Protein AF-A0A2R4TFI7-F1 (afdb_monomer_lite)

Organism: NCBI:txid1535768

Secondary structure (DSSP, 8-state):
-HHHHTGGGT--HHHHHHHTTPPPPGGGS-S-GGGHHHHHHHHHHHTTS-HHHHHHHHHHHHHSPPPPP-S------SS---SSHHHHHHHHHHHTT--HHHHHHHHHHHSS----HHHHHHHHTTSS---HHHHHHHHHHHT--HHHHHHHHT---SSPPPPPPHHHHHHHHHHHHHTT--HHHHHHHHHHHHHHHHHTT------PPP-

Sequence (211 aa):
MLRRLAPALGFHAVDLFILARLPVPDDMAPLDATAAMWVKSTVTDAVRLPAAGRRELLQLIRSLPQEMRRSSFAPKPLMPLAGGPGAWVIRMLQYRNLNWTGMAMTLAVVTPTYLSAATYG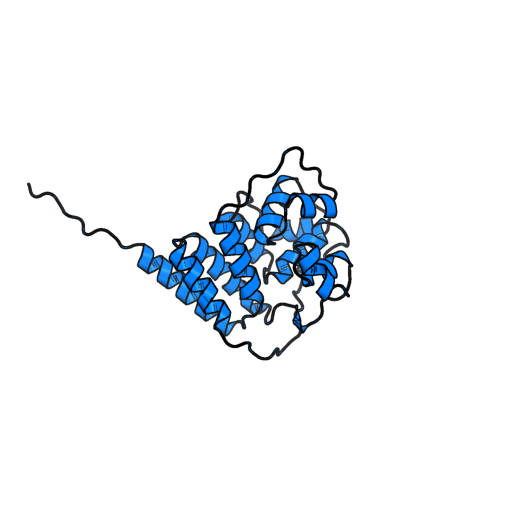VIGSDRKELTPRLVTDFAALLAIDARDLAALTGVILREPPPPPPPAAVDAAALLWEGRRLSAAQARHVSELARSMRGDSRDPHPMELPGF

pLDDT: mean 91.09, std 12.03, range [38.28, 98.31]

Radius of gyration: 18.2 Å; chains: 1; bounding box: 41×48×64 Å

Structure (mmCIF, N/CA/C/O backbone):
data_AF-A0A2R4TFI7-F1
#
_entry.id   AF-A0A2R4TFI7-F1
#
loop_
_atom_site.group_PDB
_atom_site.id
_atom_site.type_symbol
_atom_site.label_atom_id
_atom_site.label_alt_id
_atom_site.label_comp_id
_atom_site.label_asym_id
_atom_site.label_entity_id
_atom_site.label_seq_id
_atom_site.pdbx_PDB_ins_code
_atom_site.Cartn_x
_atom_site.Cartn_y
_atom_site.Cartn_z
_atom_site.occupancy
_atom_site.B_iso_or_equiv
_atom_site.auth_seq_id
_atom_site.auth_comp_id
_atom_site.auth_asym_id
_atom_site.auth_atom_id
_atom_site.pdbx_PDB_model_num
ATOM 1 N N . MET A 1 1 ? -6.766 -20.758 9.822 1.00 84.94 1 MET A N 1
ATOM 2 C CA . MET A 1 1 ? -8.118 -20.235 9.526 1.00 84.94 1 MET A CA 1
ATOM 3 C C . MET A 1 1 ? -8.068 -18.930 8.730 1.00 84.94 1 MET A C 1
ATOM 5 O O . MET A 1 1 ? -8.460 -18.971 7.575 1.00 84.94 1 MET A O 1
ATOM 9 N N . LEU A 1 2 ? -7.495 -17.830 9.253 1.00 90.19 2 LEU A N 1
ATOM 10 C CA . LEU A 1 2 ? -7.458 -16.521 8.560 1.00 90.19 2 LEU A CA 1
ATOM 11 C C . LEU A 1 2 ? -6.916 -16.561 7.119 1.00 90.19 2 LEU A C 1
ATOM 13 O O . LEU A 1 2 ? -7.510 -15.967 6.228 1.00 90.19 2 LEU A O 1
ATOM 17 N N . ARG A 1 3 ? -5.859 -17.346 6.857 1.00 92.25 3 ARG A N 1
ATOM 18 C CA . ARG A 1 3 ? -5.310 -17.532 5.496 1.00 92.25 3 ARG A CA 1
ATOM 19 C C . ARG A 1 3 ? -6.352 -17.994 4.471 1.00 92.25 3 ARG A C 1
ATOM 21 O O . ARG A 1 3 ? -6.296 -17.581 3.323 1.00 92.25 3 ARG A O 1
ATOM 28 N N . ARG A 1 4 ? -7.266 -18.876 4.889 1.00 91.38 4 ARG A N 1
ATOM 29 C CA . ARG A 1 4 ? -8.296 -19.466 4.023 1.00 91.38 4 ARG A CA 1
ATOM 30 C C . ARG A 1 4 ? -9.508 -18.547 3.857 1.00 91.38 4 ARG A C 1
ATOM 32 O O . ARG A 1 4 ? -10.200 -18.660 2.859 1.00 91.38 4 ARG A O 1
ATOM 39 N N . LEU A 1 5 ? -9.747 -17.654 4.820 1.00 91.88 5 LEU A N 1
ATOM 40 C CA . LEU A 1 5 ? -10.860 -16.701 4.787 1.00 91.88 5 LEU A CA 1
ATOM 41 C C . LEU A 1 5 ? -10.570 -15.486 3.904 1.00 91.88 5 LEU A C 1
ATOM 43 O O . LEU A 1 5 ? -11.489 -14.948 3.304 1.00 91.88 5 LEU A O 1
ATOM 47 N N . ALA A 1 6 ? -9.306 -15.071 3.804 1.00 91.44 6 ALA A N 1
ATOM 48 C CA . ALA A 1 6 ? -8.933 -13.834 3.119 1.00 91.44 6 ALA A CA 1
ATOM 49 C C . ALA A 1 6 ? -9.466 -13.715 1.678 1.00 91.44 6 ALA A C 1
ATOM 51 O O . ALA A 1 6 ? -10.107 -12.704 1.390 1.00 91.44 6 ALA A O 1
ATOM 52 N N . PRO A 1 7 ? -9.335 -14.739 0.805 1.00 88.69 7 PRO A N 1
ATOM 53 C CA . PRO A 1 7 ? -9.858 -14.653 -0.558 1.00 88.69 7 PRO A CA 1
ATOM 54 C C . PRO A 1 7 ? -11.384 -14.520 -0.614 1.00 88.69 7 PRO A C 1
ATOM 56 O O . PRO A 1 7 ? -11.896 -13.788 -1.450 1.00 88.69 7 PRO A O 1
ATOM 59 N N . ALA A 1 8 ? -12.107 -15.188 0.293 1.00 90.25 8 ALA A N 1
ATOM 60 C CA . ALA A 1 8 ? -13.569 -15.123 0.355 1.00 90.25 8 ALA A CA 1
ATOM 61 C C . ALA A 1 8 ? -14.085 -13.744 0.795 1.00 90.25 8 ALA A C 1
ATOM 63 O O . ALA A 1 8 ? -15.228 -13.403 0.517 1.00 90.25 8 ALA A O 1
ATOM 64 N N . LEU A 1 9 ? -13.241 -12.966 1.477 1.00 87.69 9 LEU A N 1
ATOM 65 C CA . LEU A 1 9 ? -13.553 -11.619 1.945 1.00 87.69 9 LEU A CA 1
ATOM 66 C C . LEU A 1 9 ? -12.946 -10.525 1.054 1.00 87.69 9 LEU A C 1
ATOM 68 O O . LEU A 1 9 ? -13.122 -9.354 1.352 1.00 87.69 9 LEU A O 1
ATOM 72 N N . GLY A 1 10 ? -12.201 -10.877 -0.001 1.00 88.69 10 GLY A N 1
ATOM 73 C CA . GLY A 1 10 ? -11.528 -9.891 -0.854 1.00 88.69 10 GLY A CA 1
ATOM 74 C C . GLY A 1 10 ? -10.321 -9.201 -0.204 1.00 88.69 10 GLY A C 1
ATOM 75 O O . GLY A 1 10 ? -9.896 -8.151 -0.673 1.00 88.69 10 GLY A O 1
ATOM 76 N N . PHE A 1 11 ? -9.739 -9.781 0.852 1.00 93.12 11 PHE A N 1
ATOM 77 C CA . PHE A 1 11 ? -8.562 -9.233 1.537 1.00 93.12 11 PHE A CA 1
ATOM 78 C C . PHE A 1 11 ? -7.304 -10.045 1.246 1.00 93.12 11 PHE A C 1
ATOM 80 O O . PHE A 1 11 ? -7.340 -11.264 1.044 1.00 93.12 11 PHE A O 1
ATOM 87 N N . HIS A 1 12 ? -6.145 -9.399 1.363 1.00 95.06 12 HIS A N 1
ATOM 88 C CA . HIS A 1 12 ? -4.915 -10.147 1.560 1.00 95.06 12 HIS A CA 1
ATOM 89 C C . HIS A 1 12 ? -4.887 -10.725 2.979 1.00 95.06 12 HIS A C 1
ATOM 91 O O . HIS A 1 12 ? -5.271 -10.071 3.947 1.00 95.06 12 HIS A O 1
ATOM 97 N N . ALA A 1 13 ? -4.380 -11.952 3.136 1.00 95.75 13 ALA A N 1
ATOM 98 C CA . ALA A 1 13 ? -4.364 -12.623 4.440 1.00 95.75 13 ALA A CA 1
ATOM 99 C C . ALA A 1 13 ? -3.677 -11.793 5.533 1.00 95.75 13 ALA A C 1
ATOM 101 O O . ALA A 1 13 ? -4.143 -11.789 6.669 1.00 95.75 13 ALA A O 1
ATOM 102 N N . VAL A 1 14 ? -2.619 -11.056 5.179 1.00 95.62 14 VAL A N 1
ATOM 103 C CA . VAL A 1 14 ? -1.910 -10.151 6.092 1.00 95.62 14 VAL A CA 1
ATOM 104 C C . VAL A 1 14 ? -2.819 -9.086 6.707 1.00 95.62 14 VAL A C 1
ATOM 106 O O . VAL A 1 14 ? -2.695 -8.803 7.897 1.00 95.62 14 VAL A O 1
ATOM 109 N N . ASP A 1 15 ? -3.771 -8.554 5.940 1.00 96.00 15 ASP A N 1
ATOM 110 C CA . ASP A 1 15 ? -4.674 -7.503 6.404 1.00 96.00 15 ASP A CA 1
ATOM 111 C C . ASP A 1 15 ? -5.619 -8.058 7.481 1.00 96.00 15 ASP A C 1
ATOM 113 O O . ASP A 1 15 ? -5.839 -7.412 8.503 1.00 96.00 15 ASP A O 1
ATOM 117 N N . LEU A 1 16 ? -6.072 -9.311 7.338 1.00 95.69 16 LEU A N 1
ATOM 118 C CA . LEU A 1 16 ? -6.883 -9.977 8.362 1.00 95.69 16 LEU A CA 1
ATOM 119 C C . LEU A 1 16 ? -6.118 -10.233 9.665 1.00 95.69 16 LEU A C 1
ATOM 121 O O . LEU A 1 16 ? -6.700 -10.104 10.738 1.00 95.69 16 LEU A O 1
ATOM 125 N N . PHE A 1 17 ? -4.827 -10.583 9.603 1.00 95.62 17 PHE A N 1
ATOM 126 C CA . PHE A 1 17 ? -4.008 -10.703 10.818 1.00 95.62 17 PHE A CA 1
ATOM 127 C C . PHE A 1 17 ? -3.889 -9.354 11.536 1.00 95.62 17 PHE A C 1
ATOM 129 O O . PHE A 1 17 ? -4.016 -9.302 12.758 1.00 95.62 17 PHE A O 1
ATOM 136 N N . ILE A 1 18 ? -3.708 -8.266 10.780 1.00 94.88 18 ILE A N 1
ATOM 137 C CA . ILE A 1 18 ? -3.628 -6.906 11.328 1.00 94.88 18 ILE A CA 1
ATOM 138 C C . ILE A 1 18 ? -4.955 -6.501 11.984 1.00 94.88 18 ILE A C 1
ATOM 140 O O . ILE A 1 18 ? -4.942 -6.060 13.132 1.00 94.88 18 ILE A O 1
ATOM 144 N N . LEU A 1 19 ? -6.089 -6.700 11.303 1.00 94.12 19 LEU A N 1
ATOM 145 C CA . LEU A 1 19 ? -7.426 -6.385 11.830 1.00 94.12 19 LEU A CA 1
ATOM 146 C C . LEU A 1 19 ? -7.770 -7.217 13.068 1.00 94.12 19 LEU A C 1
ATOM 148 O O . LEU A 1 19 ? -8.297 -6.690 14.043 1.00 94.12 19 LEU A O 1
ATOM 152 N N . ALA A 1 20 ? -7.407 -8.502 13.068 1.00 93.44 20 ALA A N 1
ATOM 153 C CA . ALA A 1 20 ? -7.583 -9.391 14.214 1.00 93.44 20 ALA A CA 1
ATOM 154 C C . ALA A 1 20 ? -6.598 -9.107 15.364 1.00 93.44 20 ALA A C 1
ATOM 156 O O . ALA A 1 20 ? -6.638 -9.797 16.381 1.00 93.44 20 ALA A O 1
ATOM 157 N N . ARG A 1 21 ? -5.702 -8.118 15.212 1.00 91.88 21 ARG A N 1
ATOM 158 C CA . ARG A 1 21 ? -4.638 -7.771 16.169 1.00 91.88 21 ARG A CA 1
ATOM 159 C C . ARG A 1 21 ? -3.735 -8.957 16.519 1.00 91.88 21 ARG A C 1
ATOM 161 O O . ARG A 1 21 ? -3.210 -9.050 17.626 1.00 91.88 21 ARG A O 1
ATOM 168 N N . LEU A 1 22 ? -3.539 -9.858 15.562 1.00 93.00 22 LEU A N 1
ATOM 169 C CA . LEU A 1 22 ? -2.660 -11.009 15.700 1.00 93.00 22 LEU A CA 1
ATOM 170 C C . LEU A 1 22 ? -1.279 -10.704 15.102 1.00 93.00 22 LEU A C 1
ATOM 172 O O . LEU A 1 22 ? -1.166 -9.914 14.159 1.00 93.00 22 LEU A O 1
ATOM 176 N N . PRO A 1 23 ? -0.210 -11.349 15.602 1.00 91.50 23 PRO A N 1
ATOM 177 C CA . PRO A 1 23 ? 1.090 -11.302 14.949 1.00 91.50 23 PRO A CA 1
ATOM 178 C C . PRO A 1 23 ? 0.972 -11.790 13.503 1.00 91.50 23 PRO A C 1
ATOM 180 O O . PRO A 1 23 ? 0.406 -12.854 13.244 1.00 91.50 23 PRO A O 1
ATOM 183 N N . VAL A 1 24 ? 1.507 -11.016 12.558 1.00 93.25 24 VAL A N 1
ATOM 184 C CA . VAL A 1 24 ? 1.575 -11.451 11.162 1.00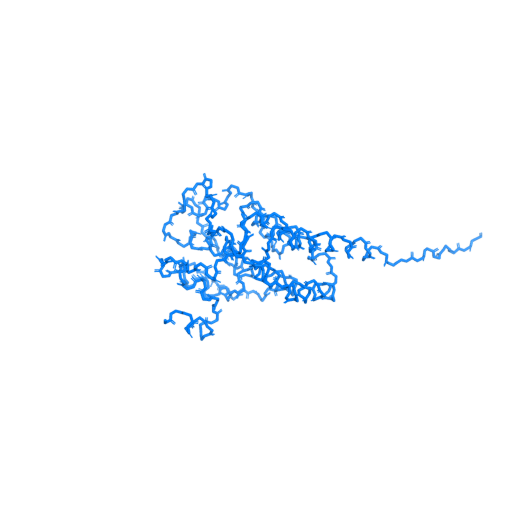 93.25 24 VAL A CA 1
ATOM 185 C C . VAL A 1 24 ? 2.664 -12.520 11.056 1.00 93.25 24 VAL A C 1
ATOM 187 O O . VAL A 1 24 ? 3.793 -12.253 11.469 1.00 93.25 24 VAL A O 1
ATOM 190 N N . PRO A 1 25 ? 2.360 -13.708 10.505 1.00 93.31 25 PRO A N 1
ATOM 191 C CA . PRO A 1 25 ? 3.360 -14.737 10.277 1.00 93.31 25 PRO A CA 1
ATOM 192 C C . PRO A 1 25 ? 4.492 -14.235 9.392 1.00 93.31 25 PRO A C 1
ATOM 194 O O . PRO A 1 25 ? 4.263 -13.519 8.413 1.00 93.31 25 PRO A O 1
ATOM 197 N N . ASP A 1 26 ? 5.708 -14.660 9.716 1.00 91.81 26 ASP A N 1
ATOM 198 C CA . ASP A 1 26 ? 6.902 -14.177 9.048 1.00 91.81 26 ASP A CA 1
ATOM 199 C C . ASP A 1 26 ? 6.809 -14.386 7.524 1.00 91.81 26 ASP A C 1
ATOM 201 O O . ASP A 1 26 ? 6.987 -13.427 6.779 1.00 91.81 26 ASP A O 1
ATOM 205 N N . ASP A 1 27 ? 6.399 -15.551 7.034 1.00 91.88 27 ASP A N 1
ATOM 206 C CA . ASP A 1 27 ? 6.249 -15.845 5.598 1.00 91.88 27 ASP A CA 1
ATOM 207 C C . ASP A 1 27 ? 5.306 -14.895 4.823 1.00 91.88 27 ASP A C 1
ATOM 209 O O . ASP A 1 27 ? 5.357 -14.834 3.595 1.00 91.88 27 ASP A O 1
ATOM 213 N N . MET A 1 28 ? 4.463 -14.120 5.513 1.00 93.56 28 MET A N 1
ATOM 214 C CA . MET A 1 28 ? 3.604 -13.093 4.907 1.00 93.56 28 MET A CA 1
ATOM 215 C C . MET A 1 28 ? 4.167 -11.678 4.985 1.00 93.56 28 MET A C 1
ATOM 217 O O . MET A 1 28 ? 3.736 -10.805 4.228 1.00 93.56 28 MET A O 1
ATOM 221 N N . ALA A 1 29 ? 5.092 -11.429 5.905 1.00 95.25 29 ALA A N 1
ATOM 222 C CA . ALA A 1 29 ? 5.689 -10.118 6.065 1.00 95.25 29 ALA A CA 1
ATOM 223 C C . ALA A 1 29 ? 6.593 -9.766 4.867 1.00 95.25 29 ALA A C 1
ATOM 225 O O . ALA A 1 29 ? 7.082 -10.677 4.188 1.00 95.25 29 ALA A O 1
ATOM 226 N N . PRO A 1 30 ? 6.829 -8.471 4.582 1.00 95.94 30 PRO A N 1
ATOM 227 C CA . PRO A 1 30 ? 7.837 -8.067 3.610 1.00 95.94 30 PRO A CA 1
ATOM 228 C C . PRO A 1 30 ? 9.186 -8.755 3.859 1.00 95.94 30 PRO A C 1
ATOM 230 O O . PRO A 1 30 ? 9.572 -8.989 5.005 1.00 95.94 30 PRO A O 1
ATOM 233 N N . LEU A 1 31 ? 9.891 -9.116 2.787 1.00 95.88 31 LEU A N 1
ATOM 234 C CA . LEU A 1 31 ? 11.159 -9.837 2.879 1.00 95.88 31 LEU A CA 1
ATOM 235 C C . LEU A 1 31 ? 12.239 -8.982 3.548 1.00 95.88 31 LEU A C 1
ATOM 237 O O . LEU A 1 31 ? 12.966 -9.478 4.405 1.00 95.88 31 LEU A O 1
ATOM 241 N N . ASP A 1 32 ? 12.331 -7.718 3.137 1.00 93.25 32 ASP A N 1
ATOM 242 C CA . ASP A 1 32 ? 13.386 -6.797 3.537 1.00 93.25 32 ASP A CA 1
ATOM 243 C C . ASP A 1 32 ? 12.815 -5.384 3.718 1.00 93.25 32 ASP A C 1
ATOM 245 O O . ASP A 1 32 ? 12.350 -4.749 2.770 1.00 93.25 32 ASP A O 1
ATOM 249 N N . ALA A 1 33 ? 12.867 -4.865 4.947 1.00 91.31 33 ALA A N 1
ATOM 250 C CA . ALA A 1 33 ? 12.381 -3.521 5.257 1.00 91.31 33 ALA A CA 1
ATOM 251 C C . ALA A 1 33 ? 13.203 -2.413 4.569 1.00 91.31 33 ALA A C 1
ATOM 253 O O . ALA A 1 33 ? 12.702 -1.307 4.361 1.00 91.31 33 ALA A O 1
ATOM 254 N N . THR A 1 34 ? 14.458 -2.687 4.199 1.00 92.00 34 THR A N 1
ATOM 255 C CA . THR A 1 34 ? 15.316 -1.719 3.500 1.00 92.00 34 THR A CA 1
ATOM 256 C C . THR A 1 34 ? 14.945 -1.581 2.021 1.00 92.00 34 THR A C 1
ATOM 258 O O . THR A 1 34 ? 15.203 -0.538 1.420 1.00 92.00 34 THR A O 1
ATOM 261 N N . ALA A 1 35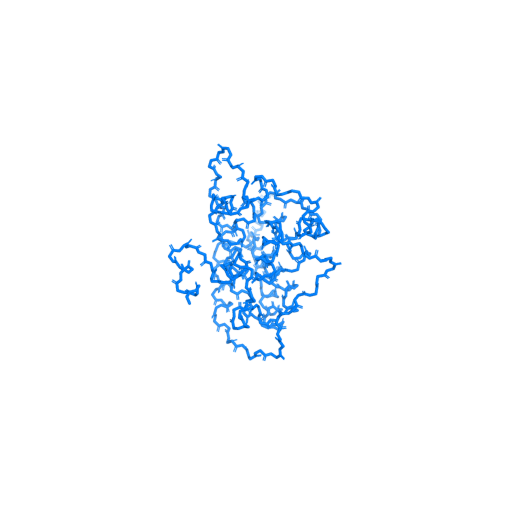 ? 14.221 -2.554 1.452 1.00 93.81 35 ALA A N 1
ATOM 262 C CA . ALA A 1 35 ? 13.669 -2.454 0.103 1.00 93.81 35 ALA A CA 1
ATOM 263 C C . ALA A 1 35 ? 12.600 -1.351 -0.029 1.00 93.81 35 ALA A C 1
ATOM 265 O O . ALA A 1 35 ? 12.365 -0.866 -1.137 1.00 93.81 35 ALA A O 1
ATOM 266 N N . ALA A 1 36 ? 12.002 -0.889 1.077 1.00 92.75 36 ALA A N 1
ATOM 267 C CA . ALA A 1 36 ? 10.923 0.102 1.076 1.00 92.75 36 ALA A CA 1
ATOM 268 C C . ALA A 1 36 ? 11.254 1.387 0.294 1.00 92.75 36 ALA A C 1
ATOM 270 O O . ALA A 1 36 ? 10.409 1.921 -0.429 1.00 92.75 36 ALA A O 1
ATOM 271 N N . MET A 1 37 ? 12.497 1.880 0.391 1.00 93.44 37 MET A N 1
ATOM 272 C CA . MET A 1 37 ? 12.916 3.093 -0.329 1.00 93.44 37 MET A CA 1
ATOM 273 C C . MET A 1 37 ? 12.905 2.910 -1.855 1.00 93.44 37 MET A C 1
ATOM 275 O O . MET A 1 37 ? 12.569 3.837 -2.601 1.00 93.44 37 MET A O 1
ATOM 279 N N . TRP A 1 38 ? 13.237 1.706 -2.320 1.00 97.00 38 TRP A N 1
ATOM 280 C CA . TRP A 1 38 ? 13.300 1.361 -3.736 1.00 97.00 38 TRP A CA 1
ATOM 281 C C . TRP A 1 38 ? 11.932 0.963 -4.279 1.00 97.00 38 TRP A C 1
ATOM 283 O O . TRP A 1 38 ? 11.584 1.367 -5.385 1.00 97.00 38 TRP A O 1
ATOM 293 N N . VAL A 1 39 ? 11.110 0.272 -3.483 1.00 95.81 39 VAL A N 1
ATOM 294 C CA . VAL A 1 39 ? 9.715 -0.041 -3.829 1.00 95.81 39 VAL A CA 1
ATOM 295 C C . VAL A 1 39 ? 8.917 1.244 -4.052 1.00 95.81 39 VAL A C 1
ATOM 297 O O . VAL A 1 39 ? 8.310 1.405 -5.109 1.00 95.81 39 VAL A O 1
ATOM 300 N N . LYS A 1 40 ? 9.000 2.225 -3.138 1.00 95.12 40 LYS A N 1
ATOM 301 C CA . LYS A 1 40 ? 8.365 3.537 -3.363 1.00 95.12 40 LYS A CA 1
ATOM 302 C C . LYS A 1 40 ? 8.885 4.208 -4.638 1.00 95.12 40 LYS A C 1
ATOM 304 O O . LYS A 1 40 ? 8.104 4.793 -5.387 1.00 95.12 40 LYS A O 1
ATOM 309 N N . SER A 1 41 ? 10.191 4.159 -4.893 1.00 96.06 41 SER A N 1
ATOM 310 C CA . SER A 1 41 ? 10.772 4.791 -6.086 1.00 96.06 41 SER A CA 1
ATOM 311 C C . SER A 1 41 ? 10.295 4.115 -7.373 1.00 96.06 41 SER A C 1
ATOM 313 O O . SER A 1 41 ? 9.877 4.814 -8.288 1.00 96.06 41 SER A O 1
ATOM 315 N N . THR A 1 42 ? 10.222 2.782 -7.384 1.00 97.06 42 THR A N 1
ATOM 316 C CA . THR A 1 42 ? 9.638 1.984 -8.472 1.00 97.06 42 THR A CA 1
ATOM 317 C C . THR A 1 42 ? 8.211 2.421 -8.769 1.00 97.06 42 THR A C 1
ATOM 319 O O . THR A 1 42 ? 7.901 2.720 -9.913 1.00 97.06 42 THR A O 1
ATOM 322 N N . VAL A 1 43 ? 7.349 2.528 -7.753 1.00 96.56 43 VAL A N 1
ATOM 323 C CA . VAL A 1 43 ? 5.951 2.948 -7.951 1.00 96.56 43 VAL A CA 1
ATOM 324 C C . VAL A 1 43 ? 5.864 4.390 -8.451 1.00 96.56 43 VAL A C 1
ATOM 326 O O . VAL A 1 43 ? 5.112 4.676 -9.377 1.00 96.56 43 VAL A O 1
ATOM 329 N N . THR A 1 44 ? 6.676 5.293 -7.894 1.00 95.19 44 THR A N 1
ATOM 330 C CA . THR A 1 44 ? 6.712 6.707 -8.310 1.00 95.19 44 THR A CA 1
ATOM 331 C C . THR A 1 44 ? 7.164 6.878 -9.764 1.00 95.19 44 THR A C 1
ATOM 333 O O . THR A 1 44 ? 6.698 7.783 -10.455 1.00 95.19 44 THR A O 1
ATOM 336 N N . ASP A 1 45 ? 8.069 6.022 -10.236 1.00 96.00 45 ASP A N 1
ATOM 337 C CA . ASP A 1 45 ? 8.498 6.008 -11.632 1.00 96.00 45 ASP A CA 1
ATOM 338 C C . ASP A 1 45 ? 7.459 5.307 -12.524 1.00 96.00 45 ASP A C 1
ATOM 340 O O . ASP A 1 45 ? 7.113 5.832 -13.582 1.00 96.00 45 ASP A O 1
ATOM 344 N N . ALA A 1 46 ? 6.873 4.199 -12.062 1.00 95.81 46 ALA A N 1
ATOM 345 C CA . ALA A 1 46 ? 5.895 3.407 -12.803 1.00 95.81 46 ALA A CA 1
ATOM 346 C C . ALA A 1 46 ? 4.605 4.171 -13.126 1.00 95.81 46 ALA A C 1
ATOM 348 O O . ALA A 1 46 ? 4.080 4.020 -14.226 1.00 95.81 46 ALA A O 1
ATOM 349 N N . VAL A 1 47 ? 4.099 5.030 -12.231 1.00 94.12 47 VAL A N 1
ATOM 350 C CA . VAL A 1 47 ? 2.887 5.833 -12.515 1.00 94.12 47 VAL A CA 1
ATOM 351 C C . VAL A 1 47 ? 3.048 6.774 -13.714 1.00 94.12 47 VAL A C 1
ATOM 353 O O . VAL A 1 47 ? 2.052 7.215 -14.278 1.00 94.12 47 VAL A O 1
ATOM 356 N N . ARG A 1 48 ? 4.290 7.065 -14.125 1.00 93.94 48 ARG A N 1
ATOM 357 C CA . ARG A 1 48 ? 4.616 7.894 -15.297 1.00 93.94 48 ARG A CA 1
ATOM 358 C C . ARG A 1 48 ? 4.791 7.079 -16.578 1.00 93.94 48 ARG A C 1
ATOM 360 O O . ARG A 1 48 ? 4.966 7.666 -17.639 1.00 93.94 48 ARG A O 1
ATOM 367 N N . LEU A 1 49 ? 4.777 5.751 -16.485 1.00 95.50 49 LEU A N 1
ATOM 368 C CA . LEU A 1 49 ? 4.885 4.861 -17.633 1.00 95.50 49 LEU A CA 1
ATOM 369 C C . LEU A 1 49 ? 3.507 4.607 -18.257 1.00 95.50 49 LEU A C 1
ATOM 371 O O . LEU A 1 49 ? 2.497 4.568 -17.540 1.00 95.50 49 LEU A O 1
ATOM 375 N N . PRO A 1 50 ? 3.452 4.315 -19.568 1.00 95.62 50 PRO A N 1
ATOM 376 C CA . PRO A 1 50 ? 2.284 3.703 -20.188 1.00 95.62 50 PRO A CA 1
ATOM 377 C C . PRO A 1 50 ? 1.898 2.376 -19.513 1.00 95.62 50 PRO A C 1
ATOM 379 O O . PRO A 1 50 ? 2.717 1.713 -18.873 1.00 95.62 50 PRO A O 1
ATOM 382 N N . ALA A 1 51 ? 0.654 1.930 -19.710 1.00 95.88 51 ALA A N 1
ATOM 383 C CA . ALA A 1 51 ? 0.155 0.681 -19.122 1.00 95.88 51 ALA A CA 1
ATOM 384 C C . ALA A 1 51 ? 0.974 -0.560 -19.527 1.00 95.88 51 ALA A C 1
ATOM 386 O O . ALA A 1 51 ? 1.076 -1.513 -18.760 1.00 95.88 51 ALA A O 1
ATOM 387 N N . ALA A 1 52 ? 1.575 -0.567 -20.723 1.00 96.31 52 ALA A N 1
ATOM 388 C CA . ALA A 1 52 ? 2.502 -1.622 -21.134 1.00 96.31 52 ALA A CA 1
ATOM 389 C C . ALA A 1 52 ? 3.741 -1.678 -20.225 1.00 96.31 52 ALA A C 1
ATOM 391 O O . ALA A 1 52 ? 4.014 -2.734 -19.661 1.00 96.31 52 ALA A O 1
ATOM 392 N N . GLY A 1 53 ? 4.398 -0.539 -19.982 1.00 96.75 53 GLY A N 1
ATOM 393 C CA . GLY A 1 53 ? 5.579 -0.473 -19.118 1.00 96.75 53 GLY A CA 1
ATOM 394 C C . GLY A 1 53 ? 5.284 -0.841 -17.659 1.00 96.75 53 GLY A C 1
ATOM 395 O O . GLY A 1 53 ? 6.068 -1.538 -17.022 1.00 96.75 53 GLY A O 1
ATOM 396 N N . ARG A 1 54 ? 4.113 -0.462 -17.125 1.00 97.50 54 ARG A N 1
ATOM 397 C CA . ARG A 1 54 ? 3.699 -0.891 -15.773 1.00 97.50 54 ARG A CA 1
ATOM 398 C C . ARG A 1 54 ? 3.484 -2.404 -15.675 1.00 97.50 54 ARG A C 1
ATOM 400 O O . ARG A 1 54 ? 3.882 -3.011 -14.682 1.00 97.50 54 ARG A O 1
ATOM 407 N N . ARG A 1 55 ? 2.888 -3.018 -16.705 1.00 97.62 55 ARG A N 1
ATOM 408 C CA . ARG A 1 55 ? 2.700 -4.478 -16.778 1.00 97.62 55 ARG A CA 1
ATOM 409 C C . ARG A 1 55 ? 4.027 -5.218 -16.890 1.00 97.62 55 ARG A C 1
ATOM 411 O O . ARG A 1 55 ? 4.199 -6.222 -16.208 1.00 97.62 55 ARG A O 1
ATOM 418 N N . GLU A 1 56 ? 4.950 -4.712 -17.700 1.00 97.75 56 GLU A N 1
ATOM 419 C CA . GLU A 1 56 ? 6.295 -5.273 -17.849 1.00 97.75 56 GLU A CA 1
ATOM 420 C C . GLU A 1 56 ? 7.063 -5.244 -16.519 1.00 97.75 56 GLU A C 1
ATOM 422 O O . GLU A 1 56 ? 7.573 -6.276 -16.083 1.00 97.75 56 GLU A O 1
ATOM 427 N N . LEU A 1 57 ? 7.041 -4.117 -15.796 1.00 97.62 57 LEU A N 1
ATOM 428 C CA . LEU A 1 57 ? 7.628 -4.036 -14.452 1.00 97.62 57 LEU A CA 1
ATOM 429 C C . LEU A 1 57 ? 7.006 -5.043 -13.479 1.00 97.62 57 LEU A C 1
ATOM 431 O O . LEU A 1 57 ? 7.723 -5.709 -12.733 1.00 97.62 57 LEU A O 1
ATOM 435 N N . LEU A 1 58 ? 5.677 -5.180 -13.480 1.00 98.31 58 LEU A N 1
ATOM 436 C CA . LEU A 1 58 ? 4.994 -6.140 -12.613 1.00 98.31 58 LEU A CA 1
ATOM 437 C C . LEU A 1 58 ? 5.376 -7.590 -12.953 1.00 98.31 58 LEU A C 1
ATOM 439 O O . LEU A 1 58 ? 5.570 -8.405 -12.049 1.00 98.31 58 LEU A O 1
ATOM 443 N N . GLN A 1 59 ? 5.495 -7.919 -14.242 1.00 98.31 59 GLN A N 1
ATOM 444 C CA . GLN A 1 59 ? 5.945 -9.234 -14.703 1.00 98.31 59 GLN A CA 1
ATOM 445 C C . GLN A 1 59 ? 7.385 -9.517 -14.273 1.00 98.31 59 GLN A C 1
ATOM 447 O O . GLN A 1 59 ? 7.650 -10.598 -13.747 1.00 98.31 59 GLN A O 1
ATOM 452 N N . LEU A 1 60 ? 8.284 -8.537 -14.402 1.00 98.06 60 LEU A N 1
ATOM 453 C CA . LEU A 1 60 ? 9.660 -8.658 -13.932 1.00 98.06 60 LEU A CA 1
ATOM 454 C C . LEU A 1 60 ? 9.706 -8.968 -12.435 1.00 98.06 60 LEU A C 1
ATOM 456 O O . LEU A 1 60 ? 10.310 -9.966 -12.046 1.00 98.06 60 LEU A O 1
ATOM 460 N N . ILE A 1 61 ? 9.025 -8.170 -11.603 1.00 98.12 61 ILE A N 1
ATOM 461 C CA . ILE A 1 61 ? 8.983 -8.381 -10.145 1.00 98.12 61 ILE A CA 1
ATOM 462 C C . ILE A 1 61 ? 8.520 -9.807 -9.823 1.00 98.12 61 ILE A C 1
ATOM 464 O O . ILE A 1 61 ? 9.106 -10.466 -8.967 1.00 98.12 61 ILE A O 1
ATOM 468 N N . ARG A 1 62 ? 7.500 -10.306 -10.531 1.00 98.25 62 ARG A N 1
ATOM 469 C CA . ARG A 1 62 ? 6.968 -11.664 -10.346 1.00 98.25 62 ARG A CA 1
ATOM 470 C C . ARG A 1 62 ? 7.916 -12.771 -10.804 1.00 98.25 62 ARG A C 1
ATOM 472 O O . ARG A 1 62 ? 7.836 -13.868 -10.258 1.00 98.25 62 ARG A O 1
ATOM 479 N N . SER A 1 63 ? 8.776 -12.508 -11.786 1.00 98.12 63 SER A N 1
ATOM 480 C CA . SER A 1 63 ? 9.755 -13.483 -12.290 1.00 98.12 63 SER A CA 1
ATOM 481 C C . SER A 1 63 ? 11.022 -13.590 -11.442 1.00 98.12 63 SER A C 1
ATOM 483 O O . SER A 1 63 ? 11.751 -14.574 -11.564 1.00 98.12 63 SER A O 1
ATOM 485 N N . LEU A 1 64 ? 11.304 -12.597 -10.592 1.00 97.94 64 LEU A N 1
ATOM 486 C CA . LEU A 1 64 ? 12.502 -12.612 -9.761 1.00 97.94 64 LEU A CA 1
ATOM 487 C C . LEU A 1 64 ? 12.432 -13.760 -8.738 1.00 97.94 64 LEU A C 1
ATOM 489 O O . LEU A 1 64 ? 11.385 -13.984 -8.119 1.00 97.94 64 LEU A O 1
ATOM 493 N N . PRO A 1 65 ? 13.541 -14.492 -8.523 1.00 97.19 65 PRO A N 1
ATOM 494 C CA . PRO A 1 65 ? 13.564 -15.586 -7.566 1.00 97.19 65 PRO A CA 1
ATOM 495 C C . PRO A 1 65 ? 13.359 -15.060 -6.144 1.00 97.19 65 PRO A C 1
ATOM 497 O O . PRO A 1 65 ? 13.885 -14.013 -5.764 1.00 97.19 65 PRO A O 1
ATOM 500 N N . GLN A 1 66 ? 12.615 -15.810 -5.332 1.00 95.94 66 GLN A N 1
ATOM 501 C CA . GLN A 1 66 ? 12.431 -15.467 -3.926 1.00 95.94 66 GLN A CA 1
ATOM 502 C C . GLN A 1 66 ? 13.736 -15.709 -3.158 1.00 95.94 66 GLN A C 1
ATOM 504 O O . GLN A 1 66 ? 14.178 -16.849 -3.029 1.00 95.94 66 GLN A O 1
ATOM 509 N N . GLU A 1 67 ? 14.336 -14.650 -2.616 1.00 96.00 67 GLU A N 1
ATOM 510 C CA . GLU A 1 67 ? 15.502 -14.782 -1.743 1.00 96.00 67 GLU A CA 1
ATOM 511 C C . GLU A 1 67 ? 15.117 -15.302 -0.349 1.00 96.00 67 GLU A C 1
ATOM 513 O O . GLU A 1 67 ? 14.012 -15.067 0.156 1.00 96.00 67 GLU A O 1
ATOM 518 N N . MET A 1 68 ? 16.063 -15.995 0.293 1.00 93.69 68 MET A N 1
ATOM 519 C CA . MET A 1 68 ? 15.919 -16.457 1.669 1.00 93.69 68 MET A CA 1
ATOM 520 C C . MET A 1 68 ? 15.894 -15.268 2.631 1.00 93.69 68 MET A C 1
ATOM 522 O O . MET A 1 68 ? 16.750 -14.381 2.587 1.00 93.69 68 MET A O 1
ATOM 526 N N . ARG A 1 69 ? 14.937 -15.290 3.559 1.00 93.31 69 ARG A N 1
ATOM 527 C CA . ARG A 1 69 ? 14.861 -14.297 4.625 1.00 93.31 69 ARG A CA 1
ATOM 528 C C . ARG A 1 69 ? 16.072 -14.383 5.550 1.00 93.31 69 ARG A C 1
ATOM 530 O O . ARG A 1 69 ? 16.377 -15.447 6.080 1.00 93.31 69 ARG A O 1
ATOM 537 N N . ARG A 1 70 ? 16.694 -13.229 5.802 1.00 89.50 70 ARG A N 1
ATOM 538 C CA . ARG A 1 70 ? 17.825 -13.080 6.735 1.00 89.50 70 ARG A CA 1
ATOM 539 C C . ARG A 1 70 ? 17.430 -12.473 8.082 1.00 89.50 70 ARG A C 1
ATOM 541 O O . ARG A 1 70 ? 18.144 -12.656 9.059 1.00 89.50 70 ARG A O 1
ATOM 548 N N . SER A 1 71 ? 16.313 -11.751 8.138 1.00 87.19 71 SER A N 1
ATOM 549 C CA . SER A 1 71 ? 15.814 -11.098 9.349 1.00 87.19 71 SER A CA 1
ATOM 550 C C . SER A 1 71 ? 14.293 -10.974 9.322 1.00 87.19 71 SER A C 1
ATOM 552 O O . SER A 1 71 ? 13.684 -10.889 8.255 1.00 87.19 71 SER A O 1
ATOM 554 N N . SER A 1 72 ? 13.667 -10.970 10.498 1.00 88.75 72 SER A N 1
ATOM 555 C CA . SER A 1 72 ? 12.228 -10.730 10.612 1.00 88.75 72 SER A CA 1
ATOM 556 C C . SER A 1 72 ? 11.883 -9.284 10.256 1.00 88.75 72 SER A C 1
ATOM 558 O O . SER A 1 72 ? 12.637 -8.345 10.530 1.00 88.75 72 SER A O 1
ATOM 560 N N . PHE A 1 73 ? 10.707 -9.097 9.664 1.00 90.50 73 PHE A N 1
ATOM 561 C CA . PHE A 1 73 ? 10.210 -7.774 9.318 1.00 90.50 73 PHE A CA 1
ATOM 562 C C . PHE A 1 73 ? 9.761 -7.024 10.574 1.00 90.50 73 PHE A C 1
ATOM 564 O O . PHE A 1 73 ? 8.693 -7.277 11.131 1.00 90.50 73 PHE A O 1
ATOM 571 N N . ALA A 1 74 ? 10.575 -6.066 11.000 1.00 83.94 74 ALA A N 1
ATOM 572 C CA . ALA A 1 74 ? 10.295 -5.206 12.140 1.00 83.94 74 ALA A CA 1
ATOM 573 C C . ALA A 1 74 ? 10.447 -3.736 11.719 1.00 83.94 74 ALA A C 1
ATOM 575 O O . ALA A 1 74 ? 11.513 -3.145 11.925 1.00 83.94 74 ALA A O 1
ATOM 576 N N . PRO A 1 75 ? 9.424 -3.125 11.087 1.00 74.12 75 PRO A N 1
ATOM 577 C CA . PRO A 1 75 ? 9.486 -1.715 10.735 1.00 74.12 75 PRO A CA 1
ATOM 578 C C . PRO A 1 75 ? 9.618 -0.914 12.030 1.00 74.12 75 PRO A C 1
ATOM 580 O O . PRO A 1 75 ? 8.728 -0.964 12.874 1.00 74.12 75 PRO A O 1
ATOM 583 N N . LYS A 1 76 ? 10.738 -0.204 12.210 1.00 69.38 76 LYS A N 1
ATOM 584 C CA . LYS A 1 76 ? 10.963 0.643 13.389 1.00 69.38 76 LYS A CA 1
ATOM 585 C C . LYS A 1 76 ? 10.050 1.867 13.292 1.00 69.38 76 LYS A C 1
ATOM 587 O O . LYS A 1 76 ? 10.271 2.702 12.411 1.00 69.38 76 LYS A O 1
ATOM 592 N N . PRO A 1 77 ? 9.020 1.993 14.142 1.00 67.56 77 PRO A N 1
ATOM 593 C CA . PRO A 1 77 ? 8.138 3.139 14.067 1.00 67.56 77 PRO A CA 1
ATOM 594 C C . PRO A 1 77 ? 8.819 4.343 14.734 1.00 67.56 77 PRO A C 1
ATOM 596 O O . PRO A 1 77 ? 9.377 4.220 15.821 1.00 67.56 77 PRO A O 1
ATOM 599 N N . LEU A 1 78 ? 8.766 5.516 14.097 1.00 70.50 78 LEU A N 1
ATOM 600 C CA . LEU A 1 78 ? 9.258 6.766 14.702 1.00 70.50 78 LEU A CA 1
ATOM 601 C C . LEU A 1 78 ? 8.327 7.269 15.821 1.00 70.50 78 LEU A C 1
ATOM 603 O O . LEU A 1 78 ? 8.724 8.090 16.639 1.00 70.50 78 LEU A O 1
ATOM 607 N N . MET A 1 79 ? 7.088 6.773 15.855 1.00 77.31 79 MET A N 1
ATOM 608 C CA . MET A 1 79 ? 6.107 7.011 16.911 1.00 77.31 79 MET A CA 1
ATOM 609 C C . MET A 1 79 ? 5.274 5.741 17.116 1.00 77.31 79 MET A C 1
ATOM 611 O O . MET A 1 79 ? 4.927 5.110 16.114 1.00 77.31 79 MET A O 1
ATOM 615 N N . PRO A 1 80 ? 4.921 5.367 18.359 1.00 81.62 80 PRO A N 1
ATOM 616 C CA . PRO A 1 80 ? 4.082 4.202 18.614 1.00 81.62 80 PRO A CA 1
ATOM 617 C C . PRO A 1 80 ? 2.761 4.265 17.843 1.00 81.62 80 PRO A C 1
ATOM 619 O O . PRO A 1 80 ? 2.096 5.303 17.823 1.00 81.62 80 PRO A O 1
ATOM 622 N N . LEU A 1 81 ? 2.389 3.145 17.223 1.00 82.19 81 LEU A N 1
ATOM 623 C CA . LEU A 1 81 ? 1.056 2.976 16.656 1.00 82.19 81 LEU A CA 1
ATOM 624 C C . LEU A 1 81 ? 0.076 2.638 17.780 1.00 82.19 81 LEU A C 1
ATOM 626 O O . LEU A 1 81 ? 0.401 1.858 18.677 1.00 82.19 81 LEU A O 1
ATOM 630 N N . ALA A 1 82 ? -1.113 3.224 17.715 1.00 86.12 82 ALA A N 1
ATOM 631 C CA . ALA A 1 82 ? -2.208 2.930 18.622 1.00 86.12 82 ALA A CA 1
ATOM 632 C C . ALA A 1 82 ? -2.887 1.590 18.262 1.00 86.12 82 ALA A C 1
ATOM 634 O O . ALA A 1 82 ? -2.390 0.805 17.452 1.00 86.12 82 ALA A O 1
ATOM 635 N N . GLY A 1 83 ? -4.019 1.292 18.902 1.00 86.69 83 GLY A N 1
ATOM 636 C CA . GLY A 1 83 ? -4.812 0.089 18.630 1.00 86.69 83 GLY A CA 1
ATOM 637 C C . GLY A 1 83 ? -5.999 0.313 17.690 1.00 86.69 83 GLY A C 1
ATOM 638 O O . GLY A 1 83 ? -6.712 -0.657 17.414 1.00 86.69 83 GLY A O 1
ATOM 639 N N . GLY A 1 84 ? -6.256 1.552 17.263 1.00 92.12 84 GLY A N 1
ATOM 640 C CA . GLY A 1 84 ? -7.457 1.942 16.531 1.00 92.12 84 GLY A CA 1
ATOM 641 C C . GLY A 1 84 ? -7.366 1.845 15.003 1.00 92.12 84 GLY A C 1
ATOM 642 O O . GLY A 1 84 ? -6.368 1.372 14.450 1.00 92.12 84 GLY A O 1
ATOM 643 N N . PRO A 1 85 ? -8.425 2.302 14.308 1.00 94.50 85 PRO A N 1
ATOM 644 C CA . PRO A 1 85 ? -8.539 2.244 12.852 1.00 94.50 85 PRO A CA 1
ATOM 645 C C . PRO A 1 85 ? -7.364 2.871 12.098 1.00 94.50 85 PRO A C 1
ATOM 647 O O . PRO A 1 85 ? -6.870 2.287 11.131 1.00 94.50 85 PRO A O 1
ATOM 650 N N . GLY A 1 86 ? -6.874 4.029 12.556 1.00 95.31 86 GLY A N 1
ATOM 651 C CA . GLY A 1 86 ? -5.724 4.699 11.951 1.00 95.31 86 GLY A CA 1
ATOM 652 C C . GLY A 1 86 ? -4.485 3.811 11.993 1.00 95.31 86 GLY A C 1
ATOM 653 O O . GLY A 1 86 ? -3.827 3.592 10.974 1.00 95.31 86 GLY A O 1
ATOM 654 N N . ALA A 1 87 ? -4.211 3.209 13.151 1.00 94.25 87 ALA A N 1
ATOM 655 C CA . ALA A 1 87 ? -3.098 2.286 13.328 1.00 94.25 87 ALA A CA 1
ATOM 656 C C . ALA A 1 87 ? -3.178 1.052 12.418 1.00 94.25 87 ALA A C 1
ATOM 658 O O . ALA A 1 87 ? -2.154 0.640 11.865 1.00 94.25 87 ALA A O 1
ATOM 659 N N . TRP A 1 88 ? -4.367 0.468 12.233 1.00 95.44 88 TRP A N 1
ATOM 660 C CA . TRP A 1 88 ? -4.549 -0.693 11.355 1.00 95.44 88 TRP A CA 1
ATOM 661 C C . TRP A 1 88 ? -4.188 -0.361 9.915 1.00 95.44 88 TRP A C 1
ATOM 663 O O . TRP A 1 88 ? -3.383 -1.071 9.313 1.00 95.44 88 TRP A O 1
ATOM 673 N N . VAL A 1 89 ? -4.712 0.748 9.389 1.00 96.50 89 VAL A N 1
ATOM 674 C CA . VAL A 1 89 ? -4.461 1.161 8.003 1.00 96.50 89 VAL A CA 1
ATOM 675 C C . VAL A 1 89 ? -2.985 1.481 7.780 1.00 96.50 89 VAL A C 1
ATOM 677 O O . VAL A 1 89 ? -2.382 1.002 6.817 1.00 96.50 89 VAL A O 1
ATOM 680 N N . ILE A 1 90 ? -2.360 2.220 8.703 1.00 96.06 90 ILE A N 1
ATOM 681 C CA . ILE A 1 90 ? -0.924 2.514 8.628 1.00 96.06 90 ILE A CA 1
ATOM 682 C C . ILE A 1 90 ? -0.100 1.225 8.666 1.00 96.06 90 ILE A C 1
ATOM 684 O O . ILE A 1 90 ? 0.851 1.083 7.895 1.00 96.06 90 ILE A O 1
ATOM 688 N N . ARG A 1 91 ? -0.477 0.251 9.499 1.00 94.69 91 ARG A N 1
ATOM 689 C CA . ARG A 1 91 ? 0.203 -1.044 9.545 1.00 94.69 91 ARG A CA 1
ATOM 690 C C . ARG A 1 91 ? 0.009 -1.827 8.247 1.00 94.69 91 ARG A C 1
ATOM 692 O O . ARG A 1 91 ? 0.988 -2.343 7.726 1.00 94.69 91 ARG A O 1
ATOM 699 N N . MET A 1 92 ? -1.186 -1.869 7.661 1.00 96.69 92 MET A N 1
ATOM 700 C CA . MET A 1 92 ? -1.400 -2.529 6.363 1.00 96.69 92 MET A CA 1
ATOM 701 C C . MET A 1 92 ? -0.519 -1.925 5.264 1.00 96.69 92 MET A C 1
ATOM 703 O O . MET A 1 92 ? 0.126 -2.666 4.521 1.00 96.69 92 MET A O 1
ATOM 707 N N . LEU A 1 93 ? -0.407 -0.591 5.214 1.00 96.12 93 LE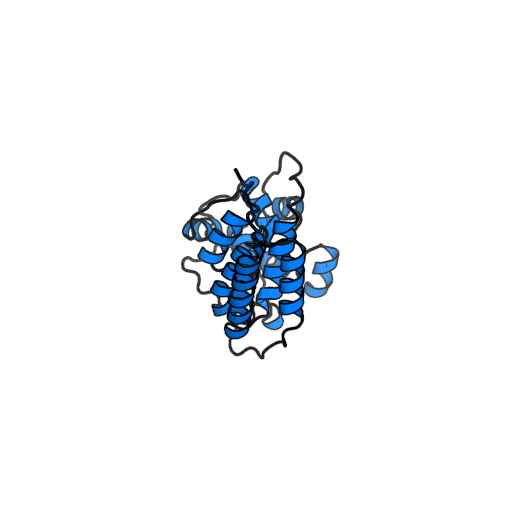U A N 1
ATOM 708 C CA . LEU A 1 93 ? 0.484 0.111 4.284 1.00 96.12 93 LEU A CA 1
ATOM 709 C C . LEU A 1 93 ? 1.964 -0.216 4.549 1.00 96.12 93 LEU A C 1
ATOM 711 O O . LEU A 1 93 ? 2.724 -0.417 3.604 1.00 96.12 93 LEU A O 1
ATOM 715 N N . GLN A 1 94 ? 2.387 -0.363 5.809 1.00 94.94 94 GLN A N 1
ATOM 716 C CA . GLN A 1 94 ? 3.737 -0.857 6.123 1.00 94.94 94 GLN A CA 1
ATOM 717 C C . GLN A 1 94 ? 3.979 -2.264 5.568 1.00 94.94 94 GLN A C 1
ATOM 719 O O . GLN A 1 94 ? 5.062 -2.542 5.056 1.00 94.94 94 GLN A O 1
ATOM 724 N N . TYR A 1 95 ? 2.969 -3.135 5.594 1.00 95.94 95 TYR A N 1
ATOM 725 C CA . TYR A 1 95 ? 3.040 -4.475 4.999 1.00 95.94 95 TYR A CA 1
ATOM 726 C C . TYR A 1 95 ? 2.924 -4.479 3.463 1.00 95.94 95 TYR A C 1
ATOM 728 O O . TYR A 1 95 ? 3.182 -5.507 2.838 1.00 95.94 95 TYR A O 1
ATOM 736 N N . ARG A 1 96 ? 2.655 -3.323 2.838 1.00 95.12 96 ARG A N 1
ATOM 737 C CA . ARG A 1 96 ? 2.933 -3.045 1.413 1.00 95.12 96 ARG A CA 1
ATOM 738 C C . ARG A 1 96 ? 4.380 -2.576 1.171 1.00 95.12 96 ARG A C 1
ATOM 740 O O . ARG A 1 96 ? 4.696 -2.022 0.125 1.00 95.12 96 ARG A O 1
ATOM 747 N N . ASN A 1 97 ? 5.255 -2.794 2.155 1.00 92.25 97 ASN A N 1
ATOM 748 C CA . ASN A 1 97 ? 6.650 -2.363 2.191 1.00 92.25 97 ASN A CA 1
ATOM 749 C C . ASN A 1 97 ? 6.836 -0.839 2.073 1.00 92.25 97 ASN A C 1
ATOM 751 O O . ASN A 1 97 ? 7.781 -0.363 1.448 1.00 92.25 97 ASN A O 1
ATOM 755 N N . LEU A 1 98 ? 5.932 -0.056 2.674 1.00 93.31 98 LEU A N 1
ATOM 756 C CA . LEU A 1 98 ? 6.032 1.403 2.718 1.00 93.31 98 LEU A CA 1
ATOM 757 C C . LEU A 1 98 ? 6.413 1.897 4.117 1.00 93.31 98 LEU A C 1
ATOM 759 O O . LEU A 1 98 ? 5.709 1.667 5.097 1.00 93.31 98 LEU A O 1
ATOM 763 N N . ASN A 1 99 ? 7.498 2.665 4.211 1.00 91.75 99 ASN A N 1
ATOM 764 C CA . ASN A 1 99 ? 7.718 3.548 5.360 1.00 91.75 99 ASN A CA 1
ATOM 765 C C . ASN A 1 99 ? 6.901 4.847 5.190 1.00 91.75 99 ASN A C 1
ATOM 767 O O . ASN A 1 99 ? 6.276 5.056 4.154 1.00 91.75 99 ASN A O 1
ATOM 771 N N . TRP A 1 100 ? 6.886 5.741 6.181 1.00 93.38 100 TRP A N 1
ATOM 772 C CA . TRP A 1 100 ? 6.054 6.955 6.116 1.00 93.38 100 TRP A CA 1
ATOM 773 C C . TRP A 1 100 ? 6.389 7.882 4.940 1.00 93.38 100 TRP A C 1
ATOM 775 O O . TRP A 1 100 ? 5.487 8.438 4.319 1.00 93.38 100 TRP A O 1
ATOM 785 N N . THR A 1 101 ? 7.671 8.019 4.589 1.00 93.50 101 THR A N 1
ATOM 786 C CA . THR A 1 101 ? 8.088 8.740 3.374 1.00 93.50 101 THR A CA 1
ATOM 787 C C . THR A 1 101 ? 7.579 8.031 2.119 1.00 93.50 101 THR A C 1
ATOM 789 O O . THR A 1 101 ? 7.103 8.672 1.184 1.00 93.50 101 THR A O 1
ATOM 792 N N . GLY A 1 102 ? 7.631 6.700 2.136 1.00 95.00 102 GLY A N 1
ATOM 793 C CA . GLY A 1 102 ? 7.058 5.800 1.150 1.00 95.00 102 GLY A CA 1
ATOM 794 C C . GLY A 1 102 ? 5.580 6.081 0.895 1.00 95.00 102 GLY A C 1
ATOM 795 O O . GLY A 1 102 ? 5.178 6.302 -0.245 1.00 95.00 102 GLY A O 1
ATOM 796 N N . MET A 1 103 ? 4.797 6.124 1.974 1.00 96.12 103 MET A N 1
ATOM 797 C CA . MET A 1 103 ? 3.367 6.437 1.958 1.00 96.12 103 MET A CA 1
ATOM 798 C C . MET A 1 103 ? 3.118 7.834 1.393 1.00 96.12 103 MET A C 1
ATOM 800 O O . MET A 1 103 ? 2.355 7.966 0.444 1.00 96.12 103 MET A O 1
ATOM 804 N N . ALA A 1 104 ? 3.813 8.852 1.914 1.00 96.81 104 ALA A N 1
ATOM 805 C CA . ALA A 1 104 ? 3.663 10.238 1.479 1.00 96.81 104 ALA A CA 1
ATOM 806 C C . ALA A 1 104 ? 3.869 10.401 -0.028 1.00 96.81 104 ALA A C 1
ATOM 808 O O . ALA A 1 104 ? 3.014 10.957 -0.711 1.00 96.81 104 ALA A O 1
ATOM 809 N N . MET A 1 105 ? 4.981 9.880 -0.551 1.00 96.94 105 MET A N 1
ATOM 810 C CA . MET A 1 105 ? 5.305 10.007 -1.969 1.00 96.94 105 MET A CA 1
ATOM 811 C C . MET A 1 105 ? 4.380 9.172 -2.851 1.00 96.94 105 MET A C 1
ATOM 813 O O . MET A 1 105 ? 3.978 9.647 -3.904 1.00 96.94 105 MET A O 1
ATOM 817 N N . THR A 1 106 ? 4.033 7.954 -2.431 1.00 96.62 106 THR A N 1
ATOM 818 C CA . THR A 1 106 ? 3.181 7.072 -3.238 1.00 96.62 106 THR A CA 1
ATOM 819 C C . THR A 1 106 ? 1.753 7.602 -3.320 1.00 96.62 106 THR A C 1
ATOM 821 O O . THR A 1 106 ? 1.202 7.679 -4.411 1.00 96.62 106 THR A O 1
ATOM 824 N N . LEU A 1 107 ? 1.170 8.043 -2.202 1.00 96.31 107 LEU A N 1
ATOM 825 C CA . LEU A 1 107 ? -0.162 8.656 -2.206 1.00 96.31 107 LEU A CA 1
ATOM 826 C C . LEU A 1 107 ? -0.185 9.936 -3.034 1.00 96.31 107 LEU A C 1
ATOM 828 O O . LEU A 1 107 ? -1.043 10.062 -3.893 1.00 96.31 107 LEU A O 1
ATOM 832 N N . ALA A 1 108 ? 0.815 10.807 -2.876 1.00 96.62 108 ALA A N 1
ATOM 833 C CA . ALA A 1 108 ? 0.892 12.063 -3.619 1.00 96.62 108 ALA A CA 1
ATOM 834 C C . ALA A 1 108 ? 0.897 11.900 -5.149 1.00 96.62 108 ALA A C 1
ATOM 836 O O . ALA A 1 108 ? 0.524 12.834 -5.854 1.00 96.62 108 ALA A O 1
ATOM 837 N N . VAL A 1 109 ? 1.365 10.758 -5.668 1.00 96.06 109 VAL A N 1
ATOM 838 C CA . VAL A 1 109 ? 1.452 10.513 -7.119 1.00 96.06 109 VAL A CA 1
ATOM 839 C C . VAL A 1 109 ? 0.384 9.560 -7.647 1.00 96.06 109 VAL A C 1
ATOM 841 O O . VAL A 1 109 ? 0.133 9.553 -8.848 1.00 96.06 109 VAL A O 1
ATOM 844 N N . VAL A 1 110 ? -0.225 8.749 -6.780 1.00 95.50 110 VAL A N 1
ATOM 845 C CA . VAL A 1 110 ? -1.243 7.757 -7.160 1.00 95.50 110 VAL A CA 1
ATOM 846 C C . VAL A 1 110 ? -2.661 8.261 -6.890 1.00 95.50 110 VAL A C 1
ATOM 848 O O . VAL A 1 110 ? -3.598 7.858 -7.580 1.00 95.50 110 VAL A O 1
ATOM 851 N N . THR A 1 111 ? -2.837 9.129 -5.896 1.00 94.94 111 THR A N 1
ATOM 852 C CA . THR A 1 111 ? -4.145 9.605 -5.447 1.00 94.94 111 THR A CA 1
ATOM 853 C C . THR A 1 111 ? -4.147 11.124 -5.266 1.00 94.94 111 THR A C 1
ATOM 855 O O . THR A 1 111 ? -3.098 11.770 -5.259 1.00 94.94 111 THR A O 1
ATOM 858 N N . PRO A 1 112 ? -5.325 11.740 -5.084 1.00 93.31 112 PRO A N 1
ATOM 859 C CA . PRO A 1 112 ? -5.409 13.150 -4.728 1.00 93.31 112 PRO A CA 1
ATOM 860 C C . PRO A 1 112 ? -4.879 13.485 -3.320 1.00 93.31 112 PRO A C 1
ATOM 862 O O . PRO A 1 112 ? -4.887 14.661 -2.948 1.00 93.31 112 PRO A O 1
ATOM 865 N N . THR A 1 113 ? -4.506 12.513 -2.480 1.00 94.75 113 THR A N 1
ATOM 866 C CA . THR A 1 113 ? -4.040 12.773 -1.109 1.00 94.75 113 THR A CA 1
ATOM 867 C C . THR A 1 113 ? -2.579 13.212 -1.089 1.00 94.75 113 THR A C 1
ATOM 869 O O . THR A 1 113 ? -1.673 12.462 -1.435 1.00 94.75 113 THR A O 1
ATOM 872 N N . TYR A 1 114 ? -2.344 14.416 -0.566 1.00 95.56 114 TYR A N 1
ATOM 873 C CA . TYR A 1 114 ? -1.012 14.974 -0.354 1.00 95.56 114 TYR A CA 1
ATOM 874 C C . TYR A 1 114 ? -0.806 15.299 1.130 1.00 95.56 114 TYR A C 1
ATOM 876 O O . TYR A 1 114 ? -1.348 16.275 1.647 1.00 95.56 114 TYR A O 1
ATOM 884 N N . LEU A 1 115 ? -0.038 14.462 1.832 1.00 96.44 115 LEU A N 1
ATOM 885 C CA . LEU A 1 115 ? 0.263 14.612 3.258 1.00 96.44 115 LEU A CA 1
ATOM 886 C C . LEU A 1 115 ? 1.762 14.481 3.518 1.00 96.44 115 LEU A C 1
ATOM 888 O O . LEU A 1 115 ? 2.457 13.713 2.854 1.00 96.44 115 LEU A O 1
ATOM 892 N N . SER A 1 116 ? 2.247 15.174 4.550 1.00 96.50 116 SER A N 1
ATOM 893 C CA . SER A 1 116 ? 3.614 14.980 5.038 1.00 96.50 116 SER A CA 1
ATOM 894 C C . SER A 1 116 ? 3.816 13.564 5.597 1.00 96.50 116 SER A C 1
ATOM 896 O O . SER A 1 116 ? 2.881 12.958 6.124 1.00 96.50 116 SER A O 1
ATOM 898 N N . ALA A 1 117 ? 5.055 13.063 5.570 1.00 94.94 117 ALA A N 1
ATOM 899 C CA . ALA A 1 117 ? 5.403 11.765 6.158 1.00 94.94 117 ALA A CA 1
ATOM 900 C C . ALA A 1 117 ? 5.001 11.666 7.647 1.00 94.94 117 ALA A C 1
ATOM 902 O O . ALA A 1 117 ? 4.446 10.660 8.080 1.00 94.94 117 ALA A O 1
ATOM 903 N N . ALA A 1 118 ? 5.205 12.734 8.426 1.00 94.25 118 ALA A N 1
ATOM 904 C CA . ALA A 1 118 ? 4.850 12.758 9.845 1.00 94.25 118 ALA A CA 1
ATOM 905 C C . ALA A 1 118 ? 3.340 12.584 10.084 1.00 94.25 118 ALA A C 1
ATOM 907 O O . ALA A 1 118 ? 2.939 11.980 11.078 1.00 94.25 118 ALA A O 1
ATOM 908 N N . THR A 1 119 ? 2.492 13.054 9.162 1.00 95.50 119 THR A N 1
ATOM 909 C CA . THR A 1 119 ? 1.033 12.930 9.285 1.00 95.50 119 THR A CA 1
ATOM 910 C C . THR A 1 119 ? 0.575 11.470 9.325 1.00 95.50 119 THR A C 1
ATOM 912 O O . THR A 1 119 ? -0.364 11.168 10.054 1.00 95.50 119 THR A O 1
ATOM 915 N N . TYR A 1 120 ? 1.255 10.554 8.629 1.00 94.88 120 TYR A N 1
ATOM 916 C CA . TYR A 1 120 ? 0.959 9.116 8.708 1.00 94.88 120 TYR A CA 1
ATOM 917 C C . TYR A 1 120 ? 1.243 8.547 10.095 1.00 94.88 120 TYR A C 1
ATOM 919 O O . TYR A 1 120 ? 0.479 7.724 10.590 1.00 94.88 120 TYR A O 1
ATOM 927 N N . GLY A 1 121 ? 2.293 9.036 10.757 1.00 92.88 121 GLY A N 1
ATOM 928 C CA . GLY A 1 121 ? 2.523 8.746 12.166 1.00 92.88 121 GLY A CA 1
ATOM 929 C C . GLY A 1 121 ? 1.354 9.214 13.027 1.00 92.88 121 GLY A C 1
ATOM 930 O O . GLY A 1 121 ? 0.825 8.429 13.804 1.00 92.88 121 GLY A O 1
ATOM 931 N N . VAL A 1 122 ? 0.927 10.471 12.871 1.00 95.12 122 VAL A N 1
ATOM 932 C CA . VAL A 1 122 ? -0.171 11.073 13.658 1.00 95.12 122 VAL A CA 1
ATOM 933 C C . VAL A 1 122 ? -1.498 10.331 13.460 1.00 95.12 122 VAL A C 1
ATOM 935 O O . VAL A 1 122 ? -2.222 10.120 14.428 1.00 95.12 122 VAL A O 1
ATOM 938 N N . ILE A 1 123 ? -1.798 9.889 12.237 1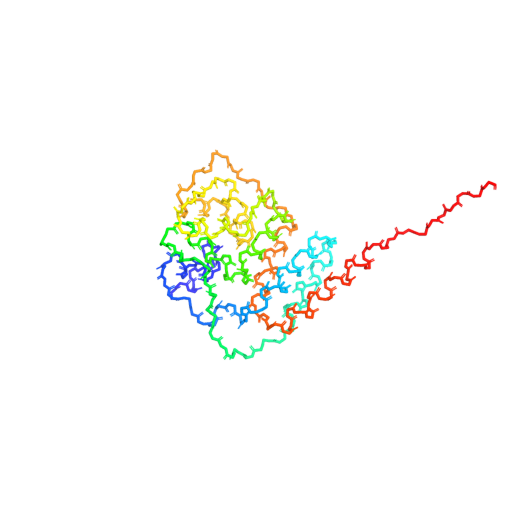.00 95.31 123 ILE A N 1
ATOM 939 C CA . ILE A 1 123 ? -2.949 9.015 11.953 1.00 95.31 123 ILE A CA 1
ATOM 940 C C . ILE A 1 123 ? -2.778 7.671 12.669 1.00 95.31 123 ILE A C 1
ATOM 942 O O . ILE A 1 123 ? -3.687 7.200 13.340 1.00 95.31 123 ILE A O 1
ATOM 946 N N . GLY A 1 124 ? -1.595 7.064 12.564 1.00 93.62 124 GLY A N 1
ATOM 947 C CA . GLY A 1 124 ? -1.298 5.774 13.180 1.00 93.62 124 GLY A CA 1
ATOM 948 C C . GLY A 1 124 ? -1.318 5.778 14.711 1.00 93.62 124 GLY A C 1
ATOM 949 O O . GLY A 1 124 ? -1.481 4.720 15.309 1.00 93.62 124 GLY A O 1
ATOM 950 N N . SER A 1 125 ? -1.160 6.937 15.353 1.00 92.50 125 SER A N 1
ATOM 951 C CA . SER A 1 125 ? -1.273 7.106 16.806 1.00 92.50 125 SER A CA 1
ATOM 952 C C . SER A 1 125 ? -2.657 7.578 17.266 1.00 92.50 125 SER A C 1
ATOM 954 O O . SER A 1 125 ? -2.792 8.000 18.413 1.00 92.50 125 SER A O 1
ATOM 956 N N . ASP A 1 126 ? -3.664 7.523 16.384 1.00 89.31 126 ASP A N 1
ATOM 957 C CA . ASP A 1 126 ? -5.043 7.980 16.611 1.00 89.31 126 ASP A CA 1
ATOM 958 C C . ASP A 1 126 ? -5.146 9.463 17.038 1.00 89.31 126 ASP A C 1
ATOM 960 O O . ASP A 1 126 ? -6.138 9.904 17.610 1.00 89.31 126 ASP A O 1
ATOM 964 N N . ARG A 1 127 ? -4.124 10.276 16.731 1.00 90.81 127 ARG A N 1
ATOM 965 C CA . ARG A 1 127 ? -4.109 11.729 16.996 1.00 90.81 127 ARG A CA 1
ATOM 966 C C . ARG A 1 127 ? -4.677 12.556 15.844 1.00 90.81 127 ARG A C 1
ATOM 968 O O . ARG A 1 127 ? -4.799 13.773 15.956 1.00 90.81 127 ARG A O 1
ATOM 975 N N . LYS A 1 128 ? -4.972 11.913 14.715 1.00 92.06 128 LYS A N 1
ATOM 976 C CA . LYS A 1 128 ? -5.665 12.499 13.570 1.00 92.06 128 LYS A CA 1
ATOM 977 C C . LYS A 1 128 ? -6.651 11.485 13.016 1.00 92.06 128 LYS A C 1
ATOM 979 O O . LYS A 1 128 ? -6.268 10.362 12.705 1.00 92.06 128 LYS A O 1
ATOM 984 N N . GLU A 1 129 ? -7.895 11.917 12.865 1.00 90.81 129 GLU A N 1
ATOM 985 C CA . GLU A 1 129 ? -8.978 11.075 12.371 1.00 90.81 129 GLU A CA 1
ATOM 986 C C . GLU A 1 129 ? -8.806 10.695 10.894 1.00 90.81 129 GLU A C 1
ATOM 988 O O . GLU A 1 129 ? -8.265 11.455 10.078 1.00 90.81 129 GLU A O 1
ATOM 993 N N . LEU A 1 130 ? -9.312 9.510 10.548 1.00 95.06 130 LEU A N 1
ATOM 994 C CA . LEU A 1 130 ? -9.471 9.071 9.168 1.00 95.06 130 LEU A CA 1
ATOM 995 C C . LEU A 1 130 ? -10.686 9.768 8.556 1.00 95.06 130 LEU A C 1
ATOM 997 O O . LEU A 1 130 ? -11.821 9.547 8.966 1.00 95.06 130 LEU A O 1
ATOM 1001 N N . THR A 1 131 ? -10.452 10.600 7.545 1.00 95.81 131 THR A N 1
ATOM 1002 C CA . THR A 1 131 ? -11.539 11.217 6.779 1.00 95.81 131 THR A CA 1
ATOM 1003 C C . THR A 1 131 ? -12.038 10.264 5.685 1.00 95.81 131 THR A C 1
ATOM 1005 O O . THR A 1 131 ? -11.273 9.402 5.241 1.00 95.81 131 THR A O 1
ATOM 1008 N N . PRO A 1 132 ? -13.267 10.447 5.160 1.00 96.62 132 PRO A N 1
ATOM 1009 C CA . PRO A 1 132 ? -13.775 9.668 4.026 1.00 96.62 132 PRO A CA 1
ATOM 1010 C C . PRO A 1 132 ? -12.818 9.627 2.827 1.00 96.62 132 PRO A C 1
ATOM 1012 O O . PRO A 1 132 ? -12.587 8.571 2.250 1.00 96.62 132 PRO A O 1
ATOM 1015 N N . ARG A 1 133 ? -12.188 10.764 2.495 1.00 95.06 133 ARG A N 1
ATOM 1016 C CA . ARG A 1 133 ? -11.196 10.843 1.411 1.00 95.06 133 ARG A CA 1
ATOM 1017 C C . ARG A 1 133 ? -9.952 10.005 1.697 1.00 95.06 133 ARG A C 1
ATOM 1019 O O . ARG A 1 133 ? -9.481 9.312 0.804 1.00 95.06 133 ARG A O 1
ATOM 1026 N N . LEU A 1 134 ? -9.436 10.050 2.929 1.00 96.81 134 LEU A N 1
ATOM 1027 C CA . LEU A 1 134 ? -8.278 9.237 3.304 1.00 96.81 134 LEU A CA 1
ATOM 1028 C C . LEU A 1 134 ? -8.598 7.747 3.228 1.00 96.81 134 LEU A C 1
ATOM 1030 O O . LEU A 1 134 ? -7.772 6.988 2.740 1.00 96.81 134 LEU A O 1
ATOM 1034 N N . VAL A 1 135 ? -9.795 7.334 3.648 1.00 97.25 135 VAL A N 1
ATOM 1035 C CA . VAL A 1 135 ? -10.233 5.939 3.511 1.00 97.25 135 VAL A CA 1
ATOM 1036 C C . VAL A 1 135 ? -10.256 5.513 2.046 1.00 97.25 135 VAL A C 1
ATOM 1038 O O . VAL A 1 135 ? -9.656 4.494 1.718 1.00 97.25 135 VAL A O 1
ATOM 1041 N N . THR A 1 136 ? -10.860 6.302 1.154 1.00 97.06 136 THR A N 1
ATOM 1042 C CA . THR A 1 136 ? -10.883 5.997 -0.286 1.00 97.06 136 THR A CA 1
ATOM 1043 C C . THR A 1 136 ? -9.475 5.885 -0.876 1.00 97.06 136 THR A C 1
ATOM 1045 O O . THR A 1 136 ? -9.162 4.916 -1.568 1.00 97.06 136 THR A O 1
ATOM 1048 N N . ASP A 1 137 ? -8.595 6.836 -0.564 1.00 97.00 137 ASP A N 1
ATOM 1049 C CA . ASP A 1 137 ? -7.242 6.873 -1.123 1.00 97.00 137 ASP A CA 1
ATOM 1050 C C . ASP A 1 137 ? -6.337 5.769 -0.541 1.00 97.00 137 ASP A C 1
ATOM 1052 O O . ASP A 1 137 ? -5.496 5.211 -1.249 1.00 97.00 137 ASP A O 1
ATOM 1056 N N . PHE A 1 138 ? -6.518 5.401 0.731 1.00 97.44 138 PHE A N 1
ATOM 1057 C CA . PHE A 1 138 ? -5.819 4.267 1.342 1.00 97.44 138 PHE A CA 1
ATOM 1058 C C . PHE A 1 138 ? -6.317 2.930 0.791 1.00 97.44 138 PHE A C 1
ATOM 1060 O O . PHE A 1 138 ? -5.498 2.059 0.498 1.00 97.44 138 PHE A O 1
ATOM 1067 N N . ALA A 1 139 ? -7.628 2.779 0.592 1.00 97.06 139 ALA A N 1
ATOM 1068 C CA . ALA A 1 139 ? -8.224 1.584 0.001 1.00 97.06 139 ALA A CA 1
ATOM 1069 C C . ALA A 1 139 ? -7.655 1.301 -1.399 1.00 97.06 139 ALA A C 1
ATOM 1071 O O . ALA A 1 139 ? -7.270 0.165 -1.686 1.00 97.06 139 ALA A O 1
ATOM 1072 N N . ALA A 1 140 ? -7.484 2.347 -2.218 1.00 96.62 140 ALA A N 1
ATOM 1073 C CA . ALA A 1 140 ? -6.895 2.237 -3.551 1.00 96.62 140 ALA A CA 1
ATOM 1074 C C . ALA A 1 140 ? -5.484 1.619 -3.537 1.00 96.62 140 ALA A C 1
ATOM 1076 O O . ALA A 1 140 ? -5.203 0.731 -4.336 1.00 96.62 140 ALA A O 1
ATOM 1077 N N . LEU A 1 141 ? -4.606 2.033 -2.613 1.00 95.75 141 LEU A N 1
ATOM 1078 C CA . LEU A 1 141 ? -3.252 1.465 -2.495 1.00 95.75 141 LEU A CA 1
ATOM 1079 C C . LEU A 1 141 ? -3.210 0.098 -1.813 1.00 95.75 141 LEU A C 1
ATOM 1081 O O . LEU A 1 141 ? -2.287 -0.684 -2.049 1.00 95.75 141 LEU A O 1
ATOM 1085 N N . LEU A 1 142 ? -4.175 -0.185 -0.941 1.00 97.00 142 LEU A N 1
ATOM 1086 C CA . LEU A 1 142 ? -4.285 -1.477 -0.275 1.00 97.00 142 LEU A CA 1
ATOM 1087 C C . LEU A 1 142 ? -4.915 -2.553 -1.166 1.00 97.00 142 LEU A C 1
ATOM 1089 O O . LEU A 1 142 ? -4.790 -3.726 -0.814 1.00 97.00 142 LEU A O 1
ATOM 1093 N N . ALA A 1 143 ? -5.517 -2.159 -2.296 1.00 95.62 143 ALA A N 1
ATOM 1094 C CA . ALA A 1 143 ? -6.347 -2.999 -3.157 1.00 95.62 143 ALA A CA 1
ATOM 1095 C C . ALA A 1 143 ? -7.530 -3.631 -2.396 1.00 95.62 143 ALA A C 1
ATOM 1097 O O . ALA A 1 143 ? -7.830 -4.810 -2.564 1.00 95.62 143 ALA A O 1
ATOM 1098 N N . ILE A 1 144 ? -8.179 -2.833 -1.543 1.00 95.62 144 ILE A N 1
ATOM 1099 C CA . ILE A 1 144 ? -9.377 -3.199 -0.772 1.00 95.62 144 ILE A CA 1
ATOM 1100 C C . ILE A 1 144 ? -10.535 -2.333 -1.277 1.00 95.62 144 ILE A C 1
ATOM 1102 O O . ILE A 1 144 ? -10.313 -1.185 -1.668 1.00 95.62 144 ILE A O 1
ATOM 1106 N N . ASP A 1 145 ? -11.766 -2.848 -1.264 1.00 94.12 145 ASP A N 1
ATOM 1107 C CA . ASP A 1 145 ? -12.936 -2.014 -1.541 1.00 94.12 145 ASP A CA 1
ATOM 1108 C C . ASP A 1 145 ? -13.047 -0.888 -0.497 1.00 94.12 145 ASP A C 1
ATOM 1110 O O . ASP A 1 145 ? -12.935 -1.097 0.714 1.00 94.12 145 ASP A O 1
ATOM 1114 N N . ALA A 1 146 ? -13.247 0.346 -0.957 1.00 95.81 146 ALA A N 1
ATOM 1115 C CA . ALA A 1 146 ? -13.283 1.500 -0.067 1.00 95.81 146 ALA A CA 1
ATOM 1116 C C . ALA A 1 146 ? -14.469 1.465 0.912 1.00 95.81 146 ALA A C 1
ATOM 1118 O O . ALA A 1 146 ? -14.342 1.990 2.018 1.00 95.81 146 ALA A O 1
ATOM 1119 N N . ARG A 1 147 ? -15.594 0.827 0.561 1.00 95.56 147 ARG A N 1
ATOM 1120 C CA . ARG A 1 147 ? -16.729 0.614 1.472 1.00 95.56 147 ARG A CA 1
ATOM 1121 C C . ARG A 1 147 ? -16.384 -0.393 2.557 1.00 95.56 147 ARG A C 1
ATOM 1123 O O . ARG A 1 147 ? -16.737 -0.162 3.710 1.00 95.56 147 ARG A O 1
ATOM 1130 N N . ASP A 1 148 ? -15.653 -1.449 2.216 1.00 95.56 148 ASP A N 1
ATOM 1131 C CA . ASP A 1 148 ? -15.192 -2.430 3.200 1.00 95.56 148 ASP A CA 1
ATOM 1132 C C . ASP A 1 148 ? -14.199 -1.789 4.171 1.00 95.56 148 ASP A C 1
ATOM 1134 O O . ASP A 1 148 ? -14.331 -1.928 5.389 1.00 95.56 148 ASP A O 1
ATOM 1138 N N . LEU A 1 149 ? -13.244 -1.004 3.659 1.00 96.31 149 LEU A N 1
ATOM 1139 C CA . LEU A 1 149 ? -12.315 -0.274 4.519 1.00 96.31 149 LEU A CA 1
ATOM 1140 C C . LEU A 1 149 ? -13.039 0.767 5.389 1.00 96.31 149 LEU A C 1
ATOM 1142 O O . LEU A 1 149 ? -12.704 0.931 6.563 1.00 96.31 149 LEU A O 1
ATOM 1146 N N . ALA A 1 150 ? -14.051 1.448 4.851 1.00 96.88 150 ALA A N 1
ATOM 1147 C CA . ALA A 1 150 ? -14.884 2.388 5.597 1.00 96.88 150 ALA A CA 1
ATOM 1148 C C . ALA A 1 150 ? -15.656 1.699 6.730 1.00 96.88 150 ALA A C 1
ATOM 1150 O O . ALA A 1 150 ? -15.607 2.157 7.872 1.00 96.88 150 ALA A O 1
ATOM 1151 N N . ALA A 1 151 ? -16.280 0.552 6.448 1.00 95.50 151 ALA A N 1
ATOM 1152 C CA . ALA A 1 151 ? -16.986 -0.251 7.441 1.00 95.50 151 ALA A CA 1
ATOM 1153 C C . ALA A 1 151 ? -16.051 -0.722 8.566 1.00 95.50 151 ALA A C 1
ATOM 1155 O O . ALA A 1 151 ? -16.386 -0.597 9.742 1.00 95.50 151 ALA A O 1
ATOM 1156 N N . LEU A 1 152 ? -14.845 -1.186 8.222 1.00 94.69 152 LEU A N 1
ATOM 1157 C CA . LEU A 1 152 ? -13.832 -1.609 9.196 1.00 94.69 152 LEU A CA 1
ATOM 1158 C C . LEU A 1 152 ? -13.307 -0.460 10.062 1.00 94.69 152 LEU A C 1
ATOM 1160 O O . LEU A 1 152 ? -12.913 -0.680 11.204 1.00 94.69 152 LEU A O 1
ATOM 1164 N N . THR A 1 153 ? -13.268 0.757 9.521 1.00 94.81 153 THR A N 1
ATOM 1165 C CA . THR A 1 153 ? -12.721 1.934 10.211 1.00 94.81 153 THR A CA 1
ATOM 1166 C C . THR A 1 153 ? -13.785 2.779 10.913 1.00 94.81 153 THR A C 1
ATOM 1168 O O . THR A 1 153 ? -13.431 3.711 11.632 1.00 94.81 153 THR A O 1
ATOM 1171 N N . GLY A 1 154 ? -15.071 2.455 10.739 1.00 95.38 154 GLY A N 1
ATOM 1172 C CA . GLY A 1 154 ? -16.197 3.227 11.273 1.00 95.38 154 GLY A CA 1
ATOM 1173 C C . GLY A 1 154 ? -16.428 4.564 10.561 1.00 95.38 154 GLY A C 1
ATOM 1174 O O . GLY A 1 154 ? -17.150 5.417 11.073 1.00 95.38 154 GLY A O 1
ATOM 1175 N N . VAL A 1 155 ? -15.815 4.773 9.393 1.00 96.69 155 VAL A N 1
ATOM 1176 C CA . VAL A 1 155 ? -15.941 6.011 8.617 1.00 96.69 155 VAL A CA 1
ATOM 1177 C C . VAL A 1 155 ? -17.156 5.919 7.701 1.00 96.69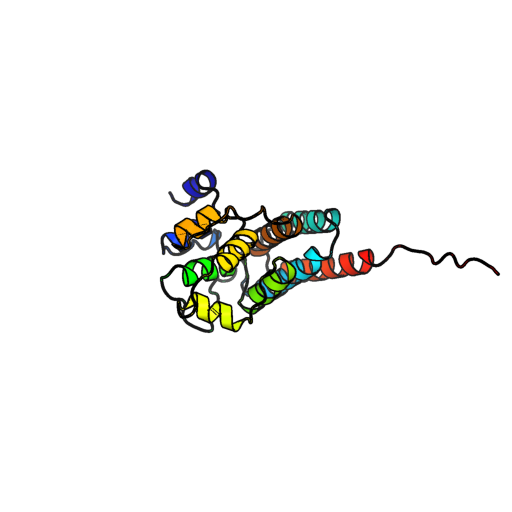 155 VAL A C 1
ATOM 1179 O O . VAL A 1 155 ? -17.342 4.940 6.988 1.00 96.69 155 VAL A O 1
ATOM 1182 N N . ILE A 1 156 ? -17.983 6.963 7.679 1.00 95.81 156 ILE A N 1
ATOM 1183 C CA . ILE A 1 156 ? -19.183 6.998 6.837 1.00 95.81 156 ILE A CA 1
ATOM 1184 C C . ILE A 1 156 ? -18.835 7.579 5.463 1.00 95.81 156 ILE A C 1
ATOM 1186 O O . ILE A 1 156 ? -18.482 8.755 5.345 1.00 95.81 156 ILE A O 1
ATOM 1190 N N . LEU A 1 157 ? -18.995 6.773 4.410 1.00 94.69 157 LEU A N 1
ATOM 1191 C CA . LEU A 1 157 ? -18.981 7.246 3.025 1.00 94.69 157 LEU A CA 1
ATOM 1192 C C . LEU A 1 157 ? -20.407 7.630 2.622 1.00 94.69 157 LEU A C 1
ATOM 1194 O O . LEU A 1 157 ? -21.277 6.771 2.514 1.00 94.69 157 LEU A O 1
ATOM 1198 N N . ARG A 1 158 ? -20.656 8.930 2.428 1.00 91.25 158 ARG A N 1
ATOM 1199 C CA . ARG A 1 158 ? -21.985 9.440 2.037 1.00 91.25 158 ARG A CA 1
ATOM 1200 C C . ARG A 1 158 ? -22.369 9.053 0.613 1.00 91.25 158 ARG A C 1
ATOM 1202 O O . ARG A 1 158 ? -23.545 8.877 0.321 1.00 91.25 158 ARG A O 1
ATOM 1209 N N . GLU A 1 159 ? -21.369 8.923 -0.246 1.00 89.81 159 GLU A N 1
ATOM 1210 C CA . GLU A 1 159 ? -21.526 8.557 -1.644 1.00 89.81 159 GLU A CA 1
ATOM 1211 C C . GLU A 1 159 ? -20.621 7.364 -1.959 1.00 89.81 159 GLU A C 1
ATOM 1213 O O . GLU A 1 159 ? -19.548 7.230 -1.356 1.00 89.81 159 GLU A O 1
ATOM 1218 N N . PRO A 1 160 ? -21.025 6.493 -2.900 1.00 87.38 160 PRO A N 1
ATOM 1219 C CA . PRO A 1 160 ? -20.136 5.493 -3.464 1.00 87.38 160 PRO A CA 1
ATOM 1220 C C . PRO A 1 160 ? -18.841 6.143 -3.969 1.00 87.38 160 PRO A C 1
ATOM 1222 O O . PRO A 1 160 ? -18.911 7.031 -4.820 1.00 87.38 160 PRO A O 1
ATOM 1225 N N . PRO A 1 161 ? -17.662 5.718 -3.488 1.00 90.62 161 PRO A N 1
ATOM 1226 C CA . PRO A 1 161 ? -16.416 6.215 -4.043 1.00 90.62 161 PRO A CA 1
ATOM 1227 C C . PRO A 1 161 ? -16.290 5.754 -5.503 1.00 90.62 161 PRO A C 1
ATOM 1229 O O . PRO A 1 161 ? -16.709 4.636 -5.828 1.00 90.62 161 PRO A O 1
ATOM 1232 N N . PRO A 1 162 ? -15.721 6.584 -6.393 1.00 90.00 162 PRO A N 1
ATOM 1233 C CA . PRO A 1 162 ? -15.424 6.147 -7.748 1.00 90.00 162 PRO A CA 1
ATOM 1234 C C . PRO A 1 162 ? -14.401 5.001 -7.717 1.00 90.00 162 PRO A C 1
ATOM 1236 O O . PRO A 1 162 ? -13.589 4.926 -6.787 1.00 90.00 162 PRO A O 1
ATOM 1239 N N . PRO A 1 163 ? -14.397 4.118 -8.730 1.00 90.94 163 PRO A N 1
ATOM 1240 C CA . PRO A 1 163 ? -13.361 3.104 -8.841 1.00 90.94 163 PRO A CA 1
ATOM 1241 C C . PRO A 1 163 ? -11.976 3.767 -8.945 1.00 90.94 163 PRO A C 1
ATOM 1243 O O . PRO A 1 163 ? -11.850 4.841 -9.546 1.00 90.94 163 PRO A O 1
ATOM 1246 N N . PRO A 1 164 ? -10.922 3.146 -8.384 1.00 93.31 164 PRO A N 1
ATOM 1247 C CA . PRO A 1 164 ? -9.574 3.684 -8.483 1.00 93.31 164 PRO A CA 1
ATOM 1248 C C . PRO A 1 164 ? -9.127 3.754 -9.953 1.00 93.31 164 PRO A C 1
ATOM 1250 O O . PRO A 1 164 ? -9.458 2.865 -10.744 1.00 93.31 164 PRO A O 1
ATOM 1253 N N . PRO A 1 165 ? -8.349 4.780 -10.345 1.00 93.44 165 PRO A N 1
ATOM 1254 C CA . PRO A 1 165 ? -7.839 4.870 -11.706 1.00 93.44 165 PRO A CA 1
ATOM 1255 C C . PRO A 1 165 ? -6.913 3.677 -12.012 1.00 93.44 165 PRO A C 1
ATOM 1257 O O . PRO A 1 165 ? -6.230 3.193 -11.106 1.00 93.44 165 PRO A O 1
ATOM 1260 N N . PRO A 1 166 ? -6.793 3.231 -13.279 1.00 95.12 166 PRO A N 1
ATOM 1261 C CA . PRO A 1 166 ? -5.976 2.063 -13.631 1.00 95.12 166 PRO A CA 1
ATOM 1262 C C . PRO A 1 166 ? -4.523 2.138 -13.139 1.00 95.12 166 PRO A C 1
ATOM 1264 O O . PRO A 1 166 ? -3.964 1.144 -12.690 1.00 95.12 166 PRO A O 1
ATOM 1267 N N . ALA A 1 167 ? -3.921 3.333 -13.147 1.00 94.75 167 ALA A N 1
ATOM 1268 C CA . ALA A 1 167 ? -2.571 3.536 -12.625 1.00 94.75 167 ALA A CA 1
ATOM 1269 C C . ALA A 1 167 ? -2.459 3.260 -11.112 1.00 94.75 167 ALA A C 1
ATOM 1271 O O . ALA A 1 167 ? -1.420 2.782 -10.664 1.00 94.75 167 ALA A O 1
ATOM 1272 N N . ALA A 1 168 ? -3.516 3.520 -10.333 1.00 96.00 168 ALA A N 1
ATOM 1273 C CA . ALA A 1 168 ? -3.553 3.204 -8.908 1.00 96.00 168 ALA A CA 1
ATOM 1274 C C . ALA A 1 168 ? -3.703 1.705 -8.652 1.00 96.00 168 ALA A C 1
ATOM 1276 O O . ALA A 1 168 ? -3.032 1.172 -7.772 1.00 96.00 168 ALA A O 1
ATOM 1277 N N . VAL A 1 169 ? -4.512 1.020 -9.465 1.00 97.19 169 VAL A N 1
ATOM 1278 C CA . VAL A 1 169 ? -4.630 -0.446 -9.432 1.00 97.19 169 VAL A CA 1
ATOM 1279 C C . VAL A 1 169 ? -3.278 -1.102 -9.724 1.00 97.19 169 VAL A C 1
ATOM 1281 O O . VAL A 1 169 ? -2.824 -1.959 -8.965 1.00 97.19 169 VAL A O 1
ATOM 1284 N N . ASP A 1 170 ? -2.588 -0.648 -10.774 1.00 97.69 170 ASP A N 1
ATOM 1285 C CA . ASP A 1 170 ? -1.253 -1.142 -11.123 1.00 97.69 170 ASP A CA 1
ATOM 1286 C C . ASP A 1 170 ? -0.225 -0.831 -10.020 1.00 97.69 170 ASP A C 1
ATOM 1288 O O . ASP A 1 170 ? 0.594 -1.682 -9.672 1.00 97.69 170 ASP A O 1
ATOM 1292 N N . ALA A 1 171 ? -0.280 0.367 -9.426 1.00 97.38 171 ALA A N 1
ATOM 1293 C CA . ALA A 1 171 ? 0.584 0.749 -8.311 1.00 97.38 171 ALA A CA 1
ATOM 1294 C C . ALA A 1 171 ? 0.369 -0.145 -7.080 1.00 97.38 171 ALA A C 1
ATOM 1296 O O . ALA A 1 171 ? 1.345 -0.598 -6.483 1.00 97.38 171 ALA A O 1
ATOM 1297 N N . ALA A 1 172 ? -0.882 -0.447 -6.722 1.00 97.81 172 ALA A N 1
ATOM 1298 C CA . ALA A 1 172 ? -1.203 -1.354 -5.624 1.00 97.81 172 ALA A CA 1
ATOM 1299 C C . ALA A 1 172 ? -0.665 -2.773 -5.880 1.00 97.81 172 ALA A C 1
ATOM 1301 O O . ALA A 1 172 ? -0.091 -3.389 -4.980 1.00 97.81 172 ALA A O 1
ATOM 1302 N N . ALA A 1 173 ? -0.758 -3.266 -7.121 1.00 97.81 173 ALA A N 1
ATOM 1303 C CA . ALA A 1 173 ? -0.176 -4.550 -7.510 1.00 97.81 173 ALA A CA 1
ATOM 1304 C C . ALA A 1 173 ? 1.362 -4.550 -7.412 1.00 97.81 173 ALA A C 1
ATOM 1306 O O . ALA A 1 173 ? 1.944 -5.493 -6.875 1.00 97.81 173 ALA A O 1
ATOM 1307 N N . LEU A 1 174 ? 2.025 -3.482 -7.870 1.00 98.00 174 LEU A N 1
ATOM 1308 C CA . LEU A 1 174 ? 3.480 -3.316 -7.752 1.00 98.00 174 LEU A CA 1
ATOM 1309 C C . LEU A 1 174 ? 3.933 -3.264 -6.288 1.00 98.00 174 LEU A C 1
ATOM 1311 O O . LEU A 1 174 ? 4.922 -3.901 -5.934 1.00 98.00 174 LEU A O 1
ATOM 1315 N N . LEU A 1 175 ? 3.204 -2.549 -5.427 1.00 97.75 175 LEU A N 1
ATOM 1316 C CA . LEU A 1 175 ? 3.458 -2.526 -3.984 1.00 97.75 175 LEU A CA 1
ATOM 1317 C C . LEU A 1 175 ? 3.306 -3.919 -3.364 1.00 97.75 175 LEU A C 1
ATOM 1319 O O . LEU A 1 175 ? 4.144 -4.348 -2.567 1.00 97.75 175 LEU A O 1
ATOM 1323 N N . TRP A 1 176 ? 2.240 -4.630 -3.737 1.00 97.81 176 TRP A N 1
ATOM 1324 C CA . TRP A 1 176 ? 1.956 -5.959 -3.213 1.00 97.81 176 TRP A CA 1
ATOM 1325 C C . TRP A 1 176 ? 3.038 -6.973 -3.580 1.00 97.81 176 TRP A C 1
ATOM 1327 O O . TRP A 1 176 ? 3.506 -7.698 -2.704 1.00 97.81 176 TRP A O 1
ATOM 1337 N N . GLU A 1 177 ? 3.462 -7.026 -4.843 1.00 97.94 177 GLU A N 1
ATOM 1338 C CA . GLU A 1 177 ? 4.525 -7.944 -5.268 1.00 97.94 177 GLU A CA 1
ATOM 1339 C C . GLU A 1 177 ? 5.902 -7.474 -4.778 1.00 97.94 177 GLU A C 1
ATOM 1341 O O . GLU A 1 177 ? 6.722 -8.283 -4.342 1.00 97.94 177 GLU A O 1
ATOM 1346 N N . GLY A 1 178 ? 6.137 -6.158 -4.744 1.00 97.06 178 GLY A N 1
ATOM 1347 C CA . GLY A 1 178 ? 7.389 -5.545 -4.300 1.00 97.06 178 GLY A CA 1
ATOM 1348 C C . GLY A 1 178 ? 7.772 -5.880 -2.857 1.00 97.06 178 GLY A C 1
ATOM 1349 O O . GLY A 1 178 ? 8.955 -5.876 -2.517 1.00 97.06 178 GLY A O 1
ATOM 1350 N N . ARG A 1 179 ? 6.808 -6.253 -2.001 1.00 96.25 179 ARG A N 1
ATOM 1351 C CA . ARG A 1 179 ? 7.086 -6.711 -0.626 1.00 96.25 179 ARG A CA 1
ATOM 1352 C C . ARG A 1 179 ? 7.969 -7.961 -0.572 1.00 96.25 179 ARG A C 1
ATOM 1354 O O . ARG A 1 179 ? 8.566 -8.231 0.464 1.00 96.25 179 ARG A O 1
ATOM 1361 N N . ARG A 1 180 ? 8.017 -8.747 -1.648 1.00 96.31 180 ARG A N 1
ATOM 1362 C CA . ARG A 1 180 ? 8.765 -10.008 -1.727 1.00 96.31 180 ARG A CA 1
ATOM 1363 C C . ARG A 1 180 ? 10.242 -9.817 -2.054 1.00 96.31 180 ARG A C 1
ATOM 1365 O O . ARG A 1 180 ? 10.995 -10.779 -1.935 1.00 96.31 180 ARG A O 1
ATOM 1372 N N . LEU A 1 181 ? 10.631 -8.613 -2.465 1.00 97.19 181 LEU A N 1
ATOM 1373 C CA . LEU A 1 181 ? 11.965 -8.314 -2.967 1.00 97.19 181 LEU A CA 1
ATOM 1374 C C . LEU A 1 181 ? 12.962 -8.068 -1.835 1.00 97.19 181 LEU A C 1
ATOM 1376 O O . LEU A 1 181 ? 12.626 -7.472 -0.808 1.00 97.19 181 LEU A O 1
ATOM 1380 N N . SER A 1 182 ? 14.210 -8.477 -2.064 1.00 96.56 182 SER A N 1
ATOM 1381 C CA . SER A 1 182 ? 15.352 -8.009 -1.278 1.00 96.56 182 SER A CA 1
ATOM 1382 C C . SER A 1 182 ? 15.665 -6.548 -1.617 1.00 96.56 182 SER A C 1
ATOM 1384 O O . SER A 1 182 ? 15.207 -6.019 -2.637 1.00 96.56 182 SER A O 1
ATOM 1386 N N . ALA A 1 183 ? 16.481 -5.872 -0.805 1.00 95.31 183 ALA A N 1
ATOM 1387 C CA . ALA A 1 183 ? 16.945 -4.523 -1.133 1.00 95.31 183 ALA A CA 1
ATOM 1388 C C . ALA A 1 183 ? 17.632 -4.438 -2.502 1.00 95.31 183 ALA A C 1
ATOM 1390 O O . ALA A 1 183 ? 17.419 -3.475 -3.239 1.00 95.31 183 ALA A O 1
ATOM 1391 N N . ALA A 1 184 ? 18.445 -5.443 -2.843 1.00 97.31 184 ALA A N 1
ATOM 1392 C CA . ALA A 1 184 ? 19.184 -5.492 -4.100 1.00 97.31 184 ALA A CA 1
ATOM 1393 C C . ALA A 1 184 ? 18.238 -5.661 -5.296 1.00 97.31 184 ALA A C 1
ATOM 1395 O O . ALA A 1 184 ? 18.324 -4.903 -6.262 1.00 97.31 184 ALA A O 1
ATOM 1396 N N . GLN A 1 185 ? 17.283 -6.589 -5.196 1.00 98.19 185 GLN A N 1
ATOM 1397 C CA . GLN A 1 185 ? 16.257 -6.786 -6.217 1.00 98.19 185 GLN A CA 1
ATOM 1398 C C . GLN A 1 185 ? 15.386 -5.536 -6.392 1.00 98.19 185 GLN A C 1
ATOM 1400 O O . GLN A 1 185 ? 15.169 -5.084 -7.514 1.00 98.19 185 GLN A O 1
ATOM 1405 N N . ALA A 1 186 ? 14.927 -4.931 -5.293 1.00 97.88 186 ALA A N 1
ATOM 1406 C CA . ALA A 1 186 ? 14.103 -3.727 -5.347 1.00 97.88 186 ALA A CA 1
ATOM 1407 C C . ALA A 1 186 ? 14.859 -2.538 -5.960 1.00 97.88 186 ALA A C 1
ATOM 1409 O O . ALA A 1 186 ? 14.279 -1.769 -6.728 1.00 97.88 186 ALA A O 1
ATOM 1410 N N . ARG A 1 187 ? 16.159 -2.401 -5.666 1.00 98.25 187 ARG A N 1
ATOM 1411 C CA . ARG A 1 187 ? 17.023 -1.399 -6.298 1.00 98.25 187 ARG A CA 1
ATOM 1412 C C . ARG A 1 187 ? 17.119 -1.612 -7.807 1.00 98.25 187 ARG A C 1
ATOM 1414 O O . ARG A 1 187 ? 16.883 -0.662 -8.546 1.00 98.25 187 ARG A O 1
ATOM 1421 N N . HIS A 1 188 ? 17.407 -2.837 -8.246 1.00 98.06 188 HIS A N 1
ATOM 1422 C CA . HIS A 1 188 ? 17.501 -3.178 -9.666 1.00 98.06 188 HIS A CA 1
ATOM 1423 C C . HIS A 1 188 ? 16.204 -2.843 -10.421 1.00 98.06 188 HIS A C 1
ATOM 1425 O O . HIS A 1 188 ? 16.232 -2.147 -11.435 1.00 98.06 188 HIS A O 1
ATOM 1431 N N . VAL A 1 189 ? 15.052 -3.248 -9.877 1.00 98.06 189 VAL A N 1
ATOM 1432 C CA . VAL A 1 189 ? 13.737 -2.925 -10.454 1.00 98.06 189 VAL A CA 1
ATOM 1433 C C . VAL A 1 189 ? 13.503 -1.410 -10.498 1.00 98.06 189 VAL A C 1
ATOM 1435 O O . VAL A 1 189 ? 13.005 -0.894 -11.497 1.00 98.06 189 VAL A O 1
ATOM 1438 N N . SER A 1 190 ? 13.891 -0.671 -9.453 1.00 97.75 190 SER A N 1
ATOM 1439 C CA . SER A 1 190 ? 13.758 0.791 -9.435 1.00 97.75 190 SER A CA 1
ATOM 1440 C C . SER A 1 190 ? 14.637 1.479 -10.480 1.00 97.75 190 SER A C 1
ATOM 1442 O O . SER A 1 190 ? 14.231 2.506 -11.025 1.00 97.75 190 SER A O 1
ATOM 1444 N N . GLU A 1 191 ? 15.841 0.970 -10.734 1.00 97.62 191 GLU A N 1
ATOM 1445 C CA . GLU A 1 191 ? 16.739 1.488 -11.769 1.00 97.62 191 GLU A CA 1
ATOM 1446 C C . GLU A 1 191 ? 16.162 1.232 -13.167 1.00 97.62 191 GLU A C 1
ATOM 1448 O O . GLU A 1 191 ? 16.134 2.155 -13.983 1.00 97.62 191 GLU A O 1
ATOM 1453 N N . LEU A 1 192 ? 15.589 0.049 -13.410 1.00 96.81 192 LEU A N 1
ATOM 1454 C CA . LEU A 1 192 ? 14.907 -0.251 -14.670 1.00 96.81 192 LEU A CA 1
ATOM 1455 C C . LEU A 1 192 ? 13.667 0.626 -14.883 1.00 96.81 192 LEU A C 1
ATOM 1457 O O . LEU A 1 192 ? 13.526 1.231 -15.943 1.00 96.81 192 LEU A O 1
ATOM 1461 N N . ALA A 1 193 ? 12.805 0.768 -13.871 1.00 96.88 193 ALA A N 1
ATOM 1462 C CA . ALA A 1 193 ? 11.624 1.632 -13.951 1.00 96.88 193 ALA A CA 1
ATOM 1463 C C . ALA A 1 193 ? 11.997 3.076 -14.328 1.00 96.88 193 ALA A C 1
ATOM 1465 O O . ALA A 1 193 ? 11.303 3.737 -15.104 1.00 96.88 193 ALA A O 1
ATOM 1466 N N . ARG A 1 194 ? 13.135 3.560 -13.815 1.00 95.44 194 ARG A N 1
ATOM 1467 C CA . ARG A 1 194 ? 13.691 4.868 -14.165 1.00 95.44 194 ARG A CA 1
ATOM 1468 C C . ARG A 1 194 ? 14.190 4.930 -15.609 1.00 95.44 194 ARG A C 1
ATOM 1470 O O . ARG A 1 194 ? 13.968 5.964 -16.239 1.00 95.44 194 ARG A O 1
ATOM 1477 N N . SER A 1 195 ? 14.829 3.871 -16.111 1.00 95.12 195 SER A N 1
ATOM 1478 C CA . SER A 1 195 ? 15.278 3.760 -17.509 1.00 95.12 195 SER A CA 1
ATOM 1479 C C . SER A 1 195 ? 14.098 3.796 -18.473 1.00 95.12 195 SER A C 1
ATOM 1481 O O . SER A 1 195 ? 14.037 4.682 -19.315 1.00 95.12 195 SER A O 1
ATOM 1483 N N . MET A 1 196 ? 13.084 2.952 -18.251 1.00 93.62 196 MET A N 1
ATOM 1484 C CA . MET A 1 196 ? 11.875 2.889 -19.087 1.00 93.62 196 MET A CA 1
ATOM 1485 C C . MET A 1 196 ? 11.166 4.245 -19.191 1.00 93.62 196 MET A C 1
ATOM 1487 O O . MET A 1 196 ? 10.586 4.589 -20.219 1.00 93.62 196 MET A O 1
ATOM 1491 N N . ARG A 1 197 ? 11.213 5.043 -18.117 1.00 88.06 197 ARG A N 1
ATOM 1492 C CA . ARG A 1 197 ? 10.668 6.407 -18.088 1.00 88.06 197 ARG A CA 1
ATOM 1493 C C . ARG A 1 197 ? 11.524 7.390 -18.891 1.00 88.06 197 ARG A C 1
ATOM 1495 O O . ARG A 1 197 ? 10.978 8.347 -19.432 1.00 88.06 197 ARG A O 1
ATOM 1502 N N . GLY A 1 198 ? 12.842 7.200 -18.904 1.00 76.69 198 GLY A N 1
ATOM 1503 C CA . GLY A 1 198 ? 13.765 7.934 -19.770 1.00 76.69 198 GLY A CA 1
ATOM 1504 C C . GLY A 1 198 ? 13.493 7.639 -21.242 1.00 76.69 198 GLY A C 1
ATOM 1505 O O . GLY A 1 198 ? 13.342 8.578 -22.012 1.00 76.69 198 GLY A O 1
ATOM 1506 N N . ASP A 1 199 ? 13.297 6.366 -21.582 1.00 67.00 199 ASP A N 1
ATOM 1507 C CA . ASP A 1 199 ? 13.023 5.914 -22.952 1.00 67.00 199 ASP A CA 1
ATOM 1508 C C . ASP A 1 199 ? 11.628 6.346 -23.436 1.00 67.00 199 ASP A C 1
ATOM 1510 O O . ASP A 1 199 ? 11.443 6.723 -24.587 1.00 67.00 199 ASP A O 1
ATOM 1514 N N . SER A 1 200 ? 10.644 6.403 -22.531 1.00 58.50 200 SER A N 1
ATOM 1515 C CA . SER A 1 200 ? 9.291 6.901 -22.838 1.00 58.50 200 SER A CA 1
ATOM 1516 C C . SER A 1 200 ? 9.234 8.406 -23.157 1.00 58.50 200 SER A C 1
ATOM 1518 O O . SER A 1 200 ? 8.161 8.905 -23.497 1.00 58.50 200 SER A O 1
ATOM 1520 N N . ARG A 1 201 ? 10.339 9.155 -23.002 1.00 55.25 201 ARG A N 1
ATOM 1521 C CA . ARG A 1 201 ? 10.423 10.575 -23.390 1.00 55.25 201 ARG A CA 1
ATOM 1522 C C . ARG A 1 201 ? 10.789 10.803 -24.858 1.00 55.25 201 ARG A C 1
ATOM 1524 O O . ARG A 1 201 ? 10.723 11.956 -25.267 1.00 55.25 201 ARG A O 1
ATOM 1531 N N . ASP A 1 202 ? 11.080 9.761 -25.636 1.00 51.12 202 ASP A N 1
ATOM 1532 C CA . ASP A 1 202 ? 11.135 9.859 -27.099 1.00 51.12 202 ASP A CA 1
ATOM 1533 C C . ASP A 1 202 ? 9.881 9.223 -27.705 1.00 51.12 202 ASP A C 1
ATOM 1535 O O . ASP A 1 202 ? 9.671 8.010 -27.610 1.00 51.12 202 ASP A O 1
ATOM 1539 N N . PRO A 1 203 ? 8.993 10.055 -28.280 1.00 44.38 203 PRO A N 1
ATOM 1540 C CA . PRO A 1 203 ? 9.006 10.160 -29.738 1.00 44.38 203 PRO A CA 1
ATOM 1541 C C . PRO A 1 203 ? 8.617 11.556 -30.277 1.00 44.38 203 PRO A C 1
ATOM 1543 O O . PRO A 1 203 ? 7.452 11.941 -30.215 1.00 44.38 203 PRO A O 1
ATOM 1546 N N . HIS A 1 204 ? 9.556 12.262 -30.921 1.00 40.75 204 HIS A N 1
ATOM 1547 C CA . HIS A 1 204 ? 9.310 12.918 -32.218 1.00 40.75 204 HIS A CA 1
ATOM 1548 C C . HIS A 1 204 ? 10.624 13.383 -32.876 1.00 40.75 204 HIS A C 1
ATOM 1550 O O . HIS A 1 204 ? 11.347 14.181 -32.276 1.00 40.75 204 HIS A O 1
ATOM 1556 N N . PRO A 1 205 ? 10.927 12.980 -34.127 1.00 44.53 205 PRO A N 1
ATOM 1557 C CA . PRO A 1 205 ? 11.806 13.785 -34.958 1.00 44.53 205 PRO A CA 1
ATOM 1558 C C . PRO A 1 205 ? 11.084 15.113 -35.213 1.00 44.53 205 PRO A C 1
ATOM 1560 O O . PRO A 1 205 ? 9.955 15.129 -35.701 1.00 44.53 205 PRO A O 1
ATOM 1563 N N . MET A 1 206 ? 11.711 16.231 -34.847 1.00 38.28 206 MET A N 1
ATOM 1564 C CA . MET A 1 206 ? 11.302 17.534 -35.361 1.00 38.28 206 MET A CA 1
ATOM 1565 C C . MET A 1 206 ? 11.480 17.519 -36.882 1.00 38.28 206 MET A C 1
ATOM 1567 O O . MET A 1 206 ? 12.576 17.761 -37.383 1.00 38.28 206 MET A O 1
ATOM 1571 N N . GLU A 1 207 ? 10.409 17.241 -37.620 1.00 42.97 207 GLU A N 1
ATOM 1572 C CA . GLU A 1 207 ? 10.284 17.745 -38.981 1.00 42.97 207 GLU A CA 1
ATOM 1573 C C . GLU A 1 207 ? 10.102 19.260 -38.880 1.00 42.97 207 GLU A C 1
ATOM 1575 O O . GLU A 1 207 ? 9.039 19.773 -38.532 1.00 42.97 207 GLU A O 1
ATOM 1580 N N . LEU A 1 208 ? 11.193 19.983 -39.119 1.00 40.66 208 LEU A N 1
ATOM 1581 C CA . LEU A 1 208 ? 11.141 21.412 -39.381 1.00 40.66 208 LEU A CA 1
ATOM 1582 C C . LEU A 1 208 ? 10.539 21.609 -40.781 1.00 40.66 208 LEU A C 1
ATOM 1584 O O . LEU A 1 208 ? 11.081 21.048 -41.738 1.00 40.66 208 LEU A O 1
ATOM 1588 N N . PRO A 1 209 ? 9.473 22.408 -40.950 1.00 47.31 209 PRO A N 1
ATOM 1589 C CA . PRO A 1 209 ? 9.083 22.846 -42.276 1.00 47.31 209 PRO A CA 1
ATOM 1590 C C . PRO A 1 209 ? 10.168 23.785 -42.809 1.00 47.31 209 PRO A C 1
ATOM 1592 O O . PRO A 1 209 ? 10.504 24.791 -42.181 1.00 47.31 209 PRO A O 1
ATOM 1595 N N . GLY A 1 210 ? 10.734 23.418 -43.958 1.00 50.28 210 GLY A N 1
ATOM 1596 C CA . GLY A 1 210 ? 11.603 24.297 -44.725 1.00 50.28 210 GLY A CA 1
ATOM 1597 C C . GLY A 1 210 ? 10.846 25.553 -45.151 1.00 50.28 210 GLY A C 1
ATOM 1598 O O . GLY A 1 210 ? 9.738 25.462 -45.682 1.00 50.28 210 GLY A O 1
ATOM 1599 N N . PHE A 1 211 ? 11.473 26.701 -44.911 1.00 50.66 211 PHE A N 1
ATOM 1600 C CA . PHE A 1 211 ? 11.227 27.956 -45.612 1.00 50.66 211 PHE A CA 1
ATOM 1601 C C . PHE A 1 211 ? 12.501 28.328 -46.362 1.00 50.66 211 PHE A C 1
ATOM 1603 O O . PHE A 1 211 ? 13.593 28.136 -45.774 1.00 50.66 211 PHE A O 1
#

Foldseek 3Di:
DLCVCQVVQQAHSQLVCLLVVHDRDQVLAQQALLLQVLLLLLLLLLLLFDPVLLVVLLVLLVPDDQDDRPDGDDPDQPADFDSALLLSLLVLVVSLSHQLVSVQSNLVSQHVDHDHSVVSVCSRNVVDDQALRNLLSSCLLNVHQSVVSCVSRVYDDPDRDDDRDPSSNSSSSSSSSSSRDDNVRSNVSSVVSNVSSVVVPDDDDPPDDDD